Protein AF-A0AAF0ZUH9-F1 (afdb_monomer_lite)

InterPro domains:
  IPR036986 RNA-binding S4 domain superfamily [G3DSA:3.10.290.10] (203-272)

Sequence (281 aa):
MYSPSSSINGQKDVRVQGQSSDLANRQNFGMSSLPKNLKGNDTINDSQDPEAMELYSRAKAQQEEILYLREQIALASVRESQLLNEKYGLEKKFSELRMALDEKQNEAIISVSNELTRRKGDLEENLRLVNELKDTEDDKYIFMSSMLGLLAEYGVFPRVASASSLTNNVKHLHDQLEMKIRTSHVRLSKIQSSLNAKNDQHHEFRLKYVFTYHEVIPILMQWQVMIDGKVRTDRTYPVDFMDVVSIPKTNVNFQLPYDTKRLFHLHSLRDKQTKFKLCKV

Organism: Solanum verrucosum (NCBI:txid315347)

Structure (mmCIF, N/CA/C/O backbone):
data_AF-A0AAF0ZUH9-F1
#
_entry.id   AF-A0AAF0ZUH9-F1
#
loop_
_atom_site.group_PDB
_atom_site.id
_atom_site.type_symbol
_atom_site.label_atom_id
_atom_site.label_alt_id
_atom_site.label_comp_id
_atom_site.label_asym_id
_atom_site.label_entity_id
_atom_site.label_seq_id
_atom_site.pdbx_PDB_ins_code
_atom_site.Cartn_x
_atom_site.Cartn_y
_atom_site.Cartn_z
_atom_site.occupancy
_atom_site.B_iso_or_equiv
_atom_site.auth_seq_id
_atom_site.auth_comp_id
_atom_site.auth_asym_id
_atom_site.auth_atom_id
_atom_site.pdbx_PDB_model_num
ATOM 1 N N . MET A 1 1 ? 38.391 1.253 6.130 1.00 51.31 1 MET A N 1
ATOM 2 C CA . MET A 1 1 ? 39.346 0.255 5.598 1.00 51.31 1 MET A CA 1
ATOM 3 C C . MET A 1 1 ? 38.970 -0.046 4.157 1.00 51.31 1 MET A C 1
ATOM 5 O O . MET A 1 1 ? 37.787 0.008 3.858 1.00 51.31 1 MET A O 1
ATOM 9 N N . TYR A 1 2 ? 39.974 -0.364 3.338 1.00 39.19 2 TYR A N 1
ATOM 10 C CA . TYR A 1 2 ? 39.951 -0.685 1.901 1.00 39.19 2 TYR A CA 1
ATOM 11 C C . TYR A 1 2 ? 40.076 0.488 0.917 1.00 39.19 2 TYR A C 1
ATOM 13 O O . TYR A 1 2 ? 39.108 1.076 0.448 1.00 39.19 2 TYR A O 1
ATOM 21 N N . SER A 1 3 ? 41.342 0.764 0.594 1.00 42.78 3 SER A N 1
ATOM 22 C CA . SER A 1 3 ? 41.804 1.261 -0.705 1.00 42.78 3 SER A CA 1
ATOM 23 C C . SER A 1 3 ? 41.561 0.226 -1.812 1.00 42.78 3 SER A C 1
ATOM 25 O O . SER A 1 3 ? 41.428 -0.966 -1.522 1.00 42.78 3 SER A O 1
ATOM 27 N N . PRO A 1 4 ? 41.669 0.650 -3.080 1.00 48.00 4 PRO A N 1
ATOM 28 C CA . PRO A 1 4 ? 42.650 -0.017 -3.933 1.00 48.00 4 PRO A CA 1
ATOM 29 C C . PRO A 1 4 ? 43.519 0.949 -4.747 1.00 48.00 4 PRO A C 1
ATOM 31 O O . PRO A 1 4 ? 43.079 1.989 -5.233 1.00 48.00 4 PRO A O 1
ATOM 34 N N . SER A 1 5 ? 44.774 0.540 -4.898 1.00 37.88 5 SER A N 1
ATOM 35 C CA . SER A 1 5 ? 45.811 1.075 -5.773 1.00 37.88 5 SER A CA 1
ATOM 36 C C . SER A 1 5 ? 46.092 0.095 -6.922 1.00 37.88 5 SER A C 1
ATOM 38 O O . SER A 1 5 ? 46.015 -1.116 -6.727 1.00 37.88 5 SER A O 1
ATOM 40 N N . SER A 1 6 ? 46.440 0.632 -8.099 1.00 32.31 6 SER A N 1
ATOM 41 C CA . SER A 1 6 ? 47.353 0.123 -9.161 1.00 32.31 6 SER A CA 1
ATOM 42 C C . SER A 1 6 ? 46.836 0.581 -10.540 1.00 32.31 6 SER A C 1
ATOM 44 O O . SER A 1 6 ? 45.683 0.348 -10.872 1.00 32.31 6 SER A O 1
ATOM 46 N N . SER A 1 7 ? 47.483 1.498 -11.268 1.00 32.84 7 SER A N 1
ATOM 47 C CA . SER A 1 7 ? 48.790 1.538 -11.964 1.00 32.84 7 SER A CA 1
ATOM 48 C C . SER A 1 7 ? 48.873 0.812 -13.325 1.00 32.84 7 SER A C 1
ATOM 50 O O . SER A 1 7 ? 49.054 -0.396 -13.375 1.00 32.84 7 SER A O 1
ATOM 52 N N . ILE A 1 8 ? 48.846 1.640 -14.387 1.00 32.50 8 ILE A N 1
ATOM 53 C CA . ILE A 1 8 ? 49.754 1.716 -15.561 1.00 32.50 8 ILE A CA 1
ATOM 54 C C . ILE A 1 8 ? 49.766 0.580 -16.607 1.00 32.50 8 ILE A C 1
ATOM 56 O O . ILE A 1 8 ? 50.344 -0.478 -16.388 1.00 32.50 8 ILE A O 1
ATOM 60 N N . ASN A 1 9 ? 49.287 0.901 -17.821 1.00 30.94 9 ASN A N 1
ATOM 61 C CA . ASN A 1 9 ? 50.033 1.023 -19.104 1.00 30.94 9 ASN A CA 1
ATOM 62 C C . ASN A 1 9 ? 48.993 1.329 -20.211 1.00 30.94 9 ASN A C 1
ATOM 64 O O . ASN A 1 9 ? 47.919 0.749 -20.192 1.00 30.94 9 ASN A O 1
ATOM 68 N N . GLY A 1 10 ? 49.146 2.216 -21.193 1.00 30.47 10 GLY A N 1
ATOM 69 C CA . GLY A 1 10 ? 50.327 2.771 -21.838 1.00 30.47 10 GLY A CA 1
ATOM 70 C C . GLY A 1 10 ? 50.168 2.562 -23.350 1.00 30.47 10 GLY A C 1
ATOM 71 O O . GLY A 1 10 ? 50.646 1.561 -23.867 1.00 30.47 10 GLY A O 1
ATOM 72 N N . GLN A 1 11 ? 49.508 3.479 -24.066 1.00 33.31 11 GLN A N 1
ATOM 73 C CA . GLN A 1 11 ? 49.600 3.557 -25.528 1.00 33.31 11 GLN A CA 1
ATOM 74 C C . GLN A 1 11 ? 49.538 5.017 -25.989 1.00 33.31 11 GLN A C 1
ATOM 76 O O . GLN A 1 11 ? 48.763 5.826 -25.491 1.00 33.31 11 GLN A O 1
ATOM 81 N N . LYS A 1 12 ? 50.495 5.344 -26.857 1.00 36.34 12 LYS A N 1
ATOM 82 C CA . LYS A 1 12 ? 50.887 6.678 -27.302 1.00 36.34 12 LYS A CA 1
ATOM 83 C C . LYS A 1 12 ? 49.916 7.178 -28.369 1.00 36.34 12 LYS A C 1
ATOM 85 O O . LYS A 1 12 ? 49.953 6.656 -29.479 1.00 36.34 12 LYS A O 1
ATOM 90 N N . ASP A 1 13 ? 49.166 8.235 -28.079 1.00 31.66 13 ASP A N 1
ATOM 91 C CA . ASP A 1 13 ? 48.495 9.011 -29.120 1.00 31.66 13 ASP A CA 1
ATOM 92 C C . ASP A 1 13 ? 49.419 10.120 -29.620 1.00 31.66 13 ASP A C 1
ATOM 94 O O . ASP A 1 13 ? 49.704 11.120 -28.953 1.00 31.66 13 ASP A O 1
ATOM 98 N N . VAL A 1 14 ? 49.923 9.900 -30.831 1.00 36.53 14 VAL A N 1
ATOM 99 C CA . VAL A 1 14 ? 50.579 10.915 -31.644 1.00 36.53 14 VAL A CA 1
ATOM 100 C C . VAL A 1 14 ? 49.513 11.922 -32.062 1.00 36.53 14 VAL A C 1
ATOM 102 O O . VAL A 1 14 ? 48.653 11.656 -32.896 1.00 36.53 14 VAL A O 1
ATOM 105 N N . ARG A 1 15 ? 49.601 13.112 -31.474 1.00 35.09 15 ARG A N 1
ATOM 106 C CA . ARG A 1 15 ? 48.910 14.325 -31.904 1.00 35.09 15 ARG A CA 1
ATOM 107 C C . ARG A 1 15 ? 49.332 14.665 -33.338 1.00 35.09 15 ARG A C 1
ATOM 109 O O . ARG A 1 15 ? 50.356 15.313 -33.532 1.00 35.09 15 ARG A O 1
ATOM 116 N N . VAL A 1 16 ? 48.547 14.259 -34.336 1.00 34.75 16 VAL A N 1
ATOM 117 C CA . VAL A 1 16 ? 48.650 14.823 -35.689 1.00 34.75 16 VAL A CA 1
ATOM 118 C C . VAL A 1 16 ? 47.695 16.001 -35.782 1.00 34.75 16 VAL A C 1
ATOM 120 O O . VAL A 1 16 ? 46.474 15.883 -35.816 1.00 34.75 16 VAL A O 1
ATOM 123 N N . GLN A 1 17 ? 48.322 17.163 -35.748 1.00 33.53 17 GLN A N 1
ATOM 124 C CA . GLN A 1 17 ? 47.770 18.475 -35.995 1.00 33.53 17 GLN A CA 1
ATOM 125 C C . GLN A 1 17 ? 47.165 18.502 -37.405 1.00 33.53 17 GLN A C 1
ATOM 127 O O . GLN A 1 17 ? 47.890 18.397 -38.391 1.00 33.53 17 GLN A O 1
ATOM 132 N N . GLY A 1 18 ? 45.838 18.625 -37.493 1.00 33.72 18 GLY A N 1
ATOM 133 C CA . GLY A 1 18 ? 45.137 18.926 -38.738 1.00 33.72 18 GLY A CA 1
ATOM 134 C C . GLY A 1 18 ? 45.533 20.320 -39.209 1.00 33.72 18 GLY A C 1
ATOM 135 O O . GLY A 1 18 ? 44.925 21.315 -38.821 1.00 33.72 18 GLY A O 1
ATOM 136 N N . GLN A 1 19 ? 46.607 20.393 -39.990 1.00 31.58 19 GLN A N 1
ATOM 137 C CA . GLN A 1 19 ? 46.934 21.575 -40.764 1.00 31.58 19 GLN A CA 1
ATOM 138 C C . GLN A 1 19 ? 45.956 21.628 -41.933 1.00 31.58 19 GLN A C 1
ATOM 140 O O . GLN A 1 19 ? 46.009 20.809 -42.845 1.00 31.58 19 GLN A O 1
ATOM 145 N N . SER A 1 20 ? 45.045 22.597 -41.863 1.00 42.41 20 SER A N 1
ATOM 146 C CA . SER A 1 20 ? 44.398 23.142 -43.047 1.00 42.41 20 SER A CA 1
ATOM 147 C C . SER A 1 20 ? 45.495 23.657 -43.979 1.00 42.41 20 SER A C 1
ATOM 149 O O . SER A 1 20 ? 46.223 24.590 -43.633 1.00 42.41 20 SER A O 1
ATOM 151 N N . SER A 1 21 ? 45.650 23.013 -45.129 1.00 35.81 21 SER A N 1
ATOM 152 C CA . SER A 1 21 ? 46.404 23.534 -46.260 1.00 35.81 21 SER A CA 1
ATOM 153 C C . SER A 1 21 ? 45.479 23.576 -47.470 1.00 35.81 21 SER A C 1
ATOM 155 O O . SER A 1 21 ? 45.497 22.715 -48.347 1.00 35.81 21 SER A O 1
ATOM 157 N N . ASP A 1 22 ? 44.669 24.634 -47.514 1.00 37.38 22 ASP A N 1
ATOM 158 C CA . ASP A 1 22 ? 44.111 25.158 -48.755 1.00 37.38 22 ASP A CA 1
ATOM 159 C C . ASP A 1 22 ? 45.269 25.571 -49.678 1.00 37.38 22 ASP A C 1
ATOM 161 O O . ASP A 1 22 ? 45.751 26.702 -49.666 1.00 37.38 22 ASP A O 1
ATOM 165 N N . LEU A 1 23 ? 45.734 24.628 -50.495 1.00 36.31 23 LEU A N 1
ATOM 166 C CA . LEU A 1 23 ? 46.472 24.911 -51.724 1.00 36.31 23 LEU A CA 1
ATOM 167 C C . LEU A 1 23 ? 45.555 24.664 -52.920 1.00 36.31 23 LEU A C 1
ATOM 169 O O . LEU A 1 23 ? 45.844 23.889 -53.828 1.00 36.31 23 LEU A O 1
ATOM 173 N N . ALA A 1 24 ? 44.438 25.384 -52.932 1.00 41.41 24 ALA A N 1
ATOM 174 C CA . ALA A 1 24 ? 43.632 25.585 -54.120 1.00 41.41 24 ALA A CA 1
ATOM 175 C C . ALA A 1 24 ? 44.260 26.688 -54.987 1.00 41.41 24 ALA A C 1
ATOM 177 O O . ALA A 1 24 ? 43.758 27.804 -55.006 1.00 41.41 24 ALA A O 1
ATOM 178 N N . ASN A 1 25 ? 45.367 26.406 -55.687 1.00 47.06 25 ASN A N 1
ATOM 179 C CA . ASN A 1 25 ? 45.639 27.034 -56.989 1.00 47.06 25 ASN A CA 1
ATOM 180 C C . ASN A 1 25 ? 46.872 26.437 -57.681 1.00 47.06 25 ASN A C 1
ATOM 182 O O . ASN A 1 25 ? 47.996 26.884 -57.460 1.00 47.06 25 ASN A O 1
ATOM 186 N N . ARG A 1 26 ? 46.670 25.462 -58.571 1.00 43.59 26 ARG A N 1
ATOM 187 C CA . ARG A 1 26 ? 47.496 25.294 -59.779 1.00 43.59 26 ARG A CA 1
ATOM 188 C C . ARG A 1 26 ? 46.942 24.156 -60.620 1.00 43.59 26 ARG A C 1
ATOM 190 O O . ARG A 1 26 ? 47.234 23.005 -60.337 1.00 43.59 26 ARG A O 1
ATOM 197 N N . GLN A 1 27 ? 46.198 24.504 -61.668 1.00 35.28 27 GLN A N 1
ATOM 198 C CA . GLN A 1 27 ? 46.320 23.908 -63.005 1.00 35.28 27 GLN A CA 1
ATOM 199 C C . GLN A 1 27 ? 45.319 24.573 -63.960 1.00 35.28 27 GLN A C 1
ATOM 201 O O . GLN A 1 27 ? 44.256 24.051 -64.254 1.00 35.28 27 GLN A O 1
ATOM 206 N N . ASN A 1 28 ? 45.711 25.735 -64.484 1.00 39.66 28 ASN A N 1
ATOM 207 C CA . ASN A 1 28 ? 45.379 26.096 -65.857 1.00 39.66 28 ASN A CA 1
ATOM 208 C C . ASN A 1 28 ? 46.644 25.832 -66.677 1.00 39.66 28 ASN A C 1
ATOM 210 O O . ASN A 1 28 ? 47.477 26.721 -66.830 1.00 39.66 28 ASN A O 1
ATOM 214 N N . PHE A 1 29 ? 46.827 24.602 -67.160 1.00 34.12 29 PHE A N 1
ATOM 215 C CA . PHE A 1 29 ? 47.703 24.382 -68.309 1.00 34.12 29 PHE A CA 1
ATOM 216 C C . PHE A 1 29 ? 46.820 24.400 -69.545 1.00 34.12 29 PHE A C 1
ATOM 218 O O . PHE A 1 29 ? 46.199 23.407 -69.913 1.00 34.12 29 PHE A O 1
ATOM 225 N N . GLY A 1 30 ? 46.727 25.590 -70.137 1.00 29.64 30 GLY A N 1
ATOM 226 C CA . GLY A 1 30 ? 46.108 25.783 -71.432 1.00 29.64 30 GLY A CA 1
ATOM 227 C C . GLY A 1 30 ? 46.791 24.901 -72.470 1.00 29.64 30 GLY A C 1
ATOM 228 O O . GLY A 1 30 ? 47.978 25.050 -72.754 1.00 29.64 30 GLY A O 1
ATOM 229 N N . MET A 1 31 ? 46.018 24.001 -73.066 1.00 43.53 31 MET A N 1
ATOM 230 C CA . MET A 1 31 ? 46.262 23.578 -74.435 1.00 43.53 31 MET A CA 1
ATOM 231 C C . MET A 1 31 ? 45.825 24.727 -75.346 1.00 43.53 31 MET A C 1
ATOM 233 O O . MET A 1 31 ? 44.663 24.807 -75.731 1.00 43.53 31 MET A O 1
ATOM 237 N N . SER A 1 32 ? 46.741 25.622 -75.704 1.00 34.53 32 SER A N 1
ATOM 238 C CA . SER A 1 32 ? 46.598 26.381 -76.946 1.00 34.53 32 SER A CA 1
ATOM 239 C C . SER A 1 32 ? 47.947 26.838 -77.502 1.00 34.53 32 SER A C 1
ATOM 241 O O . SER A 1 32 ? 48.699 27.595 -76.898 1.00 34.53 32 SER A O 1
ATOM 243 N N . SER A 1 33 ? 48.199 26.350 -78.719 1.00 37.94 33 SER A N 1
ATOM 244 C CA . SER A 1 33 ? 49.034 26.928 -79.777 1.00 37.94 33 SER A CA 1
ATOM 245 C C . SER A 1 33 ? 50.515 27.214 -79.488 1.00 37.94 33 SER A C 1
ATOM 247 O O . SER A 1 33 ? 50.897 28.311 -79.091 1.00 37.94 33 SER A O 1
ATOM 249 N N . LEU A 1 34 ? 51.368 26.268 -79.898 1.00 35.56 34 LEU A N 1
ATOM 250 C CA . LEU A 1 34 ? 52.694 26.583 -80.441 1.00 35.56 34 LEU A CA 1
ATOM 251 C C . LEU A 1 34 ? 52.533 27.433 -81.723 1.00 35.56 34 LEU A C 1
ATOM 253 O O . LEU A 1 34 ? 51.715 27.070 -82.577 1.00 35.56 34 LEU A O 1
ATOM 257 N N . PRO A 1 35 ? 53.296 28.525 -81.914 1.00 38.12 35 PRO A N 1
ATOM 258 C CA . PRO A 1 35 ? 53.252 29.286 -83.152 1.00 38.12 35 PRO A CA 1
ATOM 259 C C . PRO A 1 35 ? 53.977 28.516 -84.263 1.00 38.12 35 PRO A C 1
ATOM 261 O O . PRO A 1 35 ? 55.180 28.269 -84.208 1.00 38.12 35 PRO A O 1
ATOM 264 N N . LYS A 1 36 ? 53.226 28.161 -85.310 1.00 47.53 36 LYS A N 1
ATOM 265 C CA . LYS A 1 36 ? 53.773 27.829 -86.629 1.00 47.53 36 LYS A CA 1
ATOM 266 C C . LYS A 1 36 ? 54.440 29.081 -87.193 1.00 47.53 36 LYS A C 1
ATOM 268 O O . LYS A 1 36 ? 53.730 30.027 -87.514 1.00 47.53 36 LYS A O 1
ATOM 273 N N . ASN A 1 37 ? 55.763 29.077 -87.327 1.00 40.97 37 ASN A N 1
ATOM 274 C CA . ASN A 1 37 ? 56.490 29.717 -88.430 1.00 40.97 37 ASN A CA 1
ATOM 275 C C . ASN A 1 37 ? 57.989 29.402 -88.317 1.00 40.97 37 ASN A C 1
ATOM 277 O O . ASN A 1 37 ? 58.748 30.141 -87.701 1.00 40.97 37 ASN A O 1
ATOM 281 N N . LEU A 1 38 ? 58.413 28.319 -88.966 1.00 40.03 38 LEU A N 1
ATOM 282 C CA . LEU A 1 38 ? 59.760 28.214 -89.515 1.00 40.03 38 LEU A CA 1
ATOM 283 C C . LEU A 1 38 ? 59.606 27.830 -90.982 1.00 40.03 38 LEU A C 1
ATOM 285 O O . LEU A 1 38 ? 59.155 26.743 -91.331 1.00 40.03 38 LEU A O 1
ATOM 289 N N . LYS A 1 39 ? 59.899 28.815 -91.825 1.00 43.09 39 LYS A N 1
ATOM 290 C CA . LYS A 1 39 ? 59.965 28.727 -93.273 1.00 43.09 39 LYS A CA 1
ATOM 291 C C . LYS A 1 39 ? 61.406 28.355 -93.625 1.00 43.09 39 LYS A C 1
ATOM 293 O O . LYS A 1 39 ? 62.299 29.176 -93.462 1.00 43.09 39 LYS A O 1
ATOM 298 N N . GLY A 1 40 ? 61.600 27.122 -94.070 1.00 36.50 40 GLY A N 1
ATOM 299 C CA . GLY A 1 40 ? 62.836 26.574 -94.635 1.00 36.50 40 GLY A CA 1
ATOM 300 C C . GLY A 1 40 ? 62.442 25.273 -95.329 1.00 36.50 40 GLY A C 1
ATOM 301 O O . GLY A 1 40 ? 62.021 24.339 -94.661 1.00 36.50 40 GLY A O 1
ATOM 302 N N . ASN A 1 41 ? 62.070 25.378 -96.602 1.00 36.84 41 ASN A N 1
ATOM 303 C CA . ASN A 1 41 ? 62.894 25.088 -97.777 1.00 36.84 41 ASN A CA 1
ATOM 304 C C . ASN A 1 41 ? 63.100 23.582 -98.000 1.00 36.84 41 ASN A C 1
ATOM 306 O O . ASN A 1 41 ? 63.794 22.886 -97.272 1.00 36.84 41 ASN A O 1
ATOM 310 N N . ASP A 1 42 ? 62.431 23.123 -99.052 1.00 45.19 42 ASP A N 1
ATOM 311 C CA . ASP A 1 42 ? 62.471 21.793 -99.632 1.00 45.19 42 ASP A CA 1
ATOM 312 C C . ASP A 1 42 ? 63.893 21.243 -99.759 1.00 45.19 42 ASP A C 1
ATOM 314 O O . ASP A 1 42 ? 64.734 21.838 -100.429 1.00 45.19 42 ASP A O 1
ATOM 318 N N . THR A 1 43 ? 64.143 20.060 -99.199 1.00 40.78 43 THR A N 1
ATOM 319 C CA . THR A 1 43 ? 65.017 19.056 -99.820 1.00 40.78 43 THR A CA 1
ATOM 320 C C . THR A 1 43 ? 64.603 17.679 -99.307 1.00 40.78 43 THR A C 1
ATOM 322 O O . THR A 1 43 ? 64.924 17.277 -98.192 1.00 40.78 43 THR A O 1
ATOM 325 N N . ILE A 1 44 ? 63.847 16.972 -100.142 1.00 51.50 44 ILE A N 1
ATOM 326 C CA . ILE A 1 44 ? 63.611 15.535 -100.035 1.00 51.50 44 ILE A CA 1
ATOM 327 C C . ILE A 1 44 ? 64.966 14.863 -100.269 1.00 51.50 44 ILE A C 1
ATOM 329 O O . ILE A 1 44 ? 65.448 14.845 -101.397 1.00 51.50 44 ILE A O 1
ATOM 333 N N . ASN A 1 45 ? 65.583 14.348 -99.206 1.00 47.44 45 ASN A N 1
ATOM 334 C CA . ASN A 1 45 ? 66.669 13.379 -99.299 1.00 47.44 45 ASN A CA 1
ATOM 335 C C . ASN A 1 45 ? 66.195 12.088 -98.643 1.00 47.44 45 ASN A C 1
ATOM 337 O O . ASN A 1 45 ? 66.160 11.939 -97.423 1.00 47.44 45 ASN A O 1
ATOM 341 N N . ASP A 1 46 ? 65.767 11.197 -99.526 1.00 49.78 46 ASP A N 1
ATOM 342 C CA . ASP A 1 46 ? 65.382 9.824 -99.279 1.00 49.78 46 ASP A CA 1
ATOM 343 C C . ASP A 1 46 ? 66.646 8.995 -99.000 1.00 49.78 46 ASP A C 1
ATOM 345 O O . ASP A 1 46 ? 67.342 8.532 -99.902 1.00 49.78 46 ASP A O 1
ATOM 349 N N . SER A 1 47 ? 66.986 8.869 -97.722 1.00 50.94 47 SER A N 1
ATOM 350 C CA . SER A 1 47 ? 67.783 7.758 -97.209 1.00 50.94 47 SER A CA 1
ATOM 351 C C . SER A 1 47 ? 67.116 7.295 -95.918 1.00 50.94 47 SER A C 1
ATOM 353 O O . SER A 1 47 ? 67.517 7.689 -94.821 1.00 50.94 47 SER A O 1
ATOM 355 N N . GLN A 1 48 ? 66.019 6.543 -96.052 1.00 57.00 48 GLN A N 1
ATOM 356 C CA . GLN A 1 48 ? 65.355 5.912 -94.915 1.00 57.00 48 GLN A CA 1
ATOM 357 C C . GLN A 1 48 ? 66.312 4.899 -94.287 1.00 57.00 48 GLN A C 1
ATOM 359 O O . GLN A 1 48 ? 66.516 3.812 -94.820 1.00 57.00 48 GLN A O 1
ATOM 364 N N . ASP A 1 49 ? 66.892 5.269 -93.150 1.00 65.75 49 ASP A N 1
ATOM 365 C CA . ASP A 1 49 ? 67.484 4.312 -92.231 1.00 65.75 49 ASP A CA 1
ATOM 366 C C . ASP A 1 49 ? 66.344 3.434 -91.669 1.00 65.75 49 ASP A C 1
ATOM 368 O O . ASP A 1 49 ? 65.460 3.957 -90.973 1.00 65.75 49 ASP A O 1
ATOM 372 N N . PRO A 1 50 ? 66.289 2.130 -92.003 1.00 72.88 50 PRO A N 1
ATOM 373 C CA . PRO A 1 50 ? 65.201 1.249 -91.579 1.00 72.88 50 PRO A CA 1
ATOM 374 C C . PRO A 1 50 ? 65.082 1.179 -90.051 1.00 72.88 50 PRO A C 1
ATOM 376 O O . PRO A 1 50 ? 63.980 1.053 -89.516 1.00 72.88 50 PRO A O 1
ATOM 379 N N . GLU A 1 51 ? 66.209 1.319 -89.350 1.00 77.81 51 GLU A N 1
ATOM 380 C CA . GLU A 1 51 ? 66.293 1.255 -87.893 1.00 77.81 51 GLU A CA 1
ATOM 381 C C . GLU A 1 51 ? 65.662 2.498 -87.236 1.00 77.81 51 GLU A C 1
ATOM 383 O O . GLU A 1 51 ? 64.881 2.384 -86.287 1.00 77.81 51 GLU A O 1
ATOM 388 N N . ALA A 1 52 ? 65.880 3.689 -87.805 1.00 78.25 52 ALA A N 1
ATOM 389 C CA . ALA A 1 52 ? 65.231 4.925 -87.361 1.00 78.25 52 ALA A CA 1
ATOM 390 C C . ALA A 1 52 ? 63.700 4.900 -87.560 1.00 78.25 52 ALA A C 1
ATOM 392 O O . ALA A 1 52 ? 62.951 5.398 -86.712 1.00 78.25 52 ALA A O 1
ATOM 393 N N . MET A 1 53 ? 63.219 4.289 -88.651 1.00 80.81 53 MET A N 1
ATOM 394 C CA . MET A 1 53 ? 61.785 4.131 -88.935 1.00 80.81 53 MET A CA 1
ATOM 395 C C . MET A 1 53 ? 61.103 3.160 -87.948 1.00 80.81 53 MET A C 1
ATOM 397 O O . MET A 1 53 ? 59.972 3.404 -87.504 1.00 80.81 53 MET A O 1
ATOM 401 N N . GLU A 1 54 ? 61.787 2.077 -87.561 1.00 84.44 54 GLU A N 1
ATOM 402 C CA . GLU A 1 54 ? 61.303 1.124 -86.553 1.00 84.44 54 GLU A CA 1
ATOM 403 C C . GLU A 1 54 ? 61.253 1.757 -85.152 1.00 84.44 54 GLU A C 1
ATOM 405 O O . GLU A 1 54 ? 60.232 1.665 -84.462 1.00 84.44 54 GLU A O 1
ATOM 410 N N . LEU A 1 55 ? 62.312 2.470 -84.748 1.00 87.25 55 LEU A N 1
ATOM 411 C CA . LEU A 1 55 ? 62.359 3.191 -83.471 1.00 87.25 55 LEU A CA 1
ATOM 412 C C . LEU A 1 55 ? 61.255 4.248 -83.366 1.00 87.25 55 LEU A C 1
ATOM 414 O O . LEU A 1 55 ? 60.612 4.359 -82.320 1.00 87.25 55 LEU A O 1
ATOM 418 N N . TYR A 1 56 ? 60.981 4.980 -84.449 1.00 88.00 56 TYR A N 1
ATOM 419 C CA . TYR A 1 56 ? 59.880 5.943 -84.498 1.00 88.00 56 TYR A CA 1
ATOM 420 C C . TYR A 1 56 ? 58.510 5.268 -84.333 1.00 88.00 56 TYR A C 1
ATOM 422 O O . TYR A 1 56 ? 57.664 5.749 -83.577 1.00 88.00 56 TYR A O 1
ATOM 430 N N . SER A 1 57 ? 58.300 4.121 -84.981 1.00 88.62 57 SER A N 1
ATOM 431 C CA . SER A 1 57 ? 57.054 3.350 -84.866 1.00 88.62 57 SER A CA 1
ATOM 432 C C . SER A 1 57 ? 56.845 2.814 -83.444 1.00 88.62 57 SER A C 1
ATOM 434 O O . SER A 1 57 ? 55.742 2.910 -82.902 1.00 88.62 57 SER A O 1
ATOM 436 N N . ARG A 1 58 ? 57.916 2.329 -82.796 1.00 92.62 58 ARG A N 1
ATOM 437 C CA . ARG A 1 58 ? 57.898 1.906 -81.386 1.00 92.62 58 ARG A CA 1
ATOM 438 C C . ARG A 1 58 ? 57.617 3.080 -80.443 1.00 92.62 58 ARG A C 1
ATOM 440 O O . ARG A 1 58 ? 56.780 2.942 -79.555 1.00 92.62 58 ARG A O 1
ATOM 447 N N . ALA A 1 59 ? 58.256 4.231 -80.653 1.00 92.56 59 ALA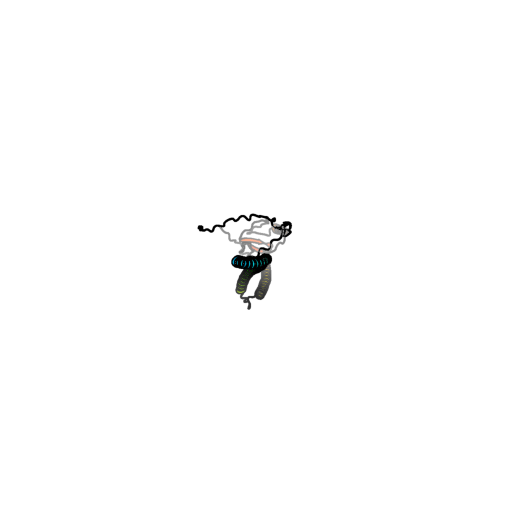 A N 1
ATOM 448 C CA . ALA A 1 59 ? 58.018 5.436 -79.857 1.00 92.56 59 ALA A CA 1
ATOM 449 C C . ALA A 1 59 ? 56.570 5.938 -79.993 1.00 92.56 59 ALA A C 1
ATOM 451 O O . ALA A 1 59 ? 55.955 6.332 -79.002 1.00 92.56 59 ALA A O 1
ATOM 452 N N . LYS A 1 60 ? 55.993 5.866 -81.199 1.00 93.38 60 LYS A N 1
ATOM 453 C CA . LYS A 1 60 ? 54.591 6.217 -81.447 1.00 93.38 60 LYS A CA 1
ATOM 454 C C . LYS A 1 60 ? 53.620 5.267 -80.735 1.00 93.38 60 LYS A C 1
ATOM 456 O O . LYS A 1 60 ? 52.705 5.745 -80.072 1.00 93.38 60 LYS A O 1
ATOM 461 N N . ALA A 1 61 ? 53.845 3.954 -80.807 1.00 94.06 61 ALA A N 1
ATOM 462 C CA . ALA A 1 61 ? 53.024 2.971 -80.094 1.00 94.06 61 ALA A CA 1
ATOM 463 C C . ALA A 1 61 ? 53.083 3.173 -78.567 1.00 94.06 61 ALA A C 1
ATOM 465 O O . ALA A 1 61 ? 52.052 3.174 -77.898 1.00 94.06 61 ALA A O 1
ATOM 466 N N . GLN A 1 62 ? 54.276 3.442 -78.022 1.00 96.06 62 GLN A N 1
ATOM 467 C CA . GLN A 1 62 ? 54.445 3.789 -76.607 1.00 96.06 62 GLN A CA 1
ATOM 468 C C . GLN A 1 62 ? 53.722 5.091 -76.241 1.00 96.06 62 GLN A C 1
ATOM 470 O O . GLN A 1 62 ? 53.147 5.198 -75.162 1.00 96.06 62 GLN A O 1
ATOM 475 N N . GLN A 1 63 ? 53.721 6.090 -77.126 1.00 96.00 63 GLN A N 1
ATOM 476 C CA . GLN A 1 63 ? 53.000 7.341 -76.899 1.00 96.00 63 GLN A CA 1
ATOM 477 C C . GLN A 1 63 ? 51.479 7.134 -76.863 1.00 96.00 63 GLN A C 1
ATOM 479 O O . GLN A 1 63 ? 50.809 7.735 -76.022 1.00 96.00 63 GLN A O 1
ATOM 484 N N . GLU A 1 64 ? 50.942 6.283 -77.736 1.00 95.00 64 GLU A N 1
ATOM 485 C CA . GLU A 1 64 ? 49.524 5.904 -77.742 1.00 95.00 64 GLU A CA 1
ATOM 486 C C . GLU A 1 64 ? 49.146 5.124 -76.470 1.00 95.00 64 GLU A C 1
ATOM 488 O O . GLU A 1 64 ? 48.135 5.434 -75.838 1.00 95.00 64 GLU A O 1
ATOM 493 N N . GLU A 1 65 ? 49.994 4.197 -76.019 1.00 96.19 65 GLU A N 1
ATOM 494 C CA . GLU A 1 65 ? 49.808 3.471 -74.756 1.00 96.19 65 GLU A CA 1
ATOM 495 C C . GLU A 1 65 ? 49.840 4.410 -73.537 1.00 96.19 65 GLU A C 1
ATOM 497 O O . GLU A 1 65 ? 48.964 4.346 -72.672 1.00 96.19 65 GLU A O 1
ATOM 502 N N . ILE A 1 66 ? 50.796 5.346 -73.485 1.00 96.31 66 ILE A N 1
ATOM 503 C CA . ILE A 1 66 ? 50.869 6.370 -72.430 1.00 96.31 66 ILE A CA 1
ATOM 504 C C . ILE A 1 66 ? 49.601 7.231 -72.423 1.00 96.31 66 ILE A C 1
ATOM 506 O O . ILE A 1 66 ? 49.110 7.585 -71.348 1.00 96.31 66 ILE A O 1
ATOM 510 N N . LEU A 1 67 ? 49.070 7.587 -73.596 1.00 96.88 67 LEU A N 1
ATOM 511 C CA . LEU A 1 67 ? 47.841 8.369 -73.702 1.00 96.88 67 LEU A CA 1
ATOM 512 C C . LEU A 1 67 ? 46.646 7.592 -73.131 1.00 96.88 67 LEU A C 1
ATOM 514 O O . LEU A 1 67 ? 45.916 8.128 -72.297 1.00 96.88 67 LEU A O 1
ATOM 518 N N . TYR A 1 68 ? 46.505 6.322 -73.513 1.00 97.12 68 TYR A N 1
ATOM 519 C CA . TYR A 1 68 ? 45.448 5.439 -73.023 1.00 97.12 68 TYR A CA 1
ATOM 520 C C . TYR A 1 68 ? 45.513 5.249 -71.501 1.00 97.12 68 TYR A C 1
ATOM 522 O O . TYR A 1 68 ? 44.510 5.399 -70.805 1.00 97.12 68 TYR A O 1
ATOM 530 N N . LEU A 1 69 ? 46.701 4.989 -70.946 1.00 97.88 69 LEU A N 1
ATOM 531 C CA . LEU A 1 69 ? 46.876 4.834 -69.499 1.00 97.88 69 LEU A CA 1
ATOM 532 C C . LEU A 1 69 ? 46.545 6.123 -68.736 1.00 97.88 69 LEU A C 1
ATOM 534 O O . LEU A 1 69 ? 45.939 6.063 -67.668 1.00 97.88 69 LEU A O 1
ATOM 538 N N . ARG A 1 70 ? 46.896 7.296 -69.281 1.00 97.44 70 ARG A N 1
ATOM 539 C CA . ARG A 1 70 ? 46.534 8.591 -68.681 1.00 97.44 70 ARG A CA 1
ATOM 540 C C . ARG A 1 70 ? 45.027 8.815 -68.657 1.00 97.44 70 ARG A C 1
ATOM 542 O O . ARG A 1 70 ? 44.519 9.315 -67.658 1.00 97.44 70 ARG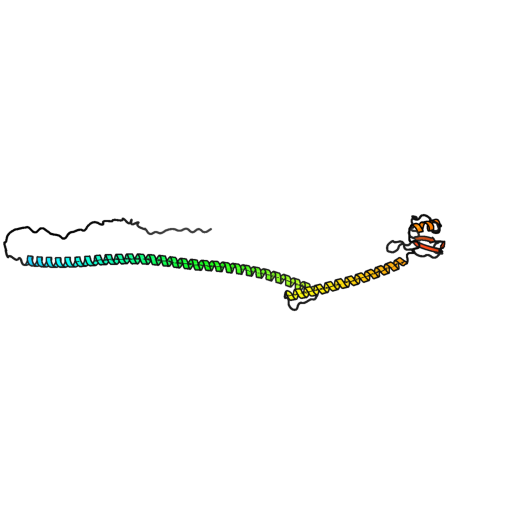 A O 1
ATOM 549 N N . GLU A 1 71 ? 44.325 8.436 -69.721 1.00 97.12 71 GLU A N 1
ATOM 550 C CA . GLU A 1 71 ? 42.864 8.504 -69.770 1.00 97.12 71 GLU A CA 1
ATOM 551 C C . GLU A 1 71 ? 42.231 7.584 -68.718 1.00 97.12 71 GLU A C 1
ATOM 553 O O . GLU A 1 71 ? 41.372 8.024 -67.953 1.00 97.12 71 GLU A O 1
ATOM 558 N N . GLN A 1 72 ? 42.719 6.346 -68.592 1.00 97.88 72 GLN A N 1
ATOM 559 C CA . GLN A 1 72 ? 42.241 5.414 -67.564 1.00 97.88 72 GLN A CA 1
ATOM 560 C C . GLN A 1 72 ? 42.503 5.920 -66.141 1.00 97.88 72 GLN A C 1
ATOM 562 O O . GLN A 1 72 ? 41.626 5.820 -65.283 1.00 97.88 72 GLN A O 1
ATOM 567 N N . ILE A 1 73 ? 43.675 6.511 -65.888 1.00 97.69 73 ILE A N 1
ATOM 568 C CA . ILE A 1 73 ? 43.991 7.139 -64.597 1.00 97.69 73 ILE A CA 1
ATOM 569 C C . ILE A 1 73 ? 43.021 8.290 -64.316 1.00 97.69 73 ILE A C 1
ATOM 571 O O . ILE A 1 73 ? 42.469 8.354 -63.222 1.00 97.69 73 ILE A O 1
ATOM 575 N N . ALA A 1 74 ? 42.759 9.163 -65.294 1.00 97.31 74 ALA A N 1
ATOM 576 C CA . ALA A 1 74 ? 41.835 10.281 -65.118 1.00 97.31 74 ALA A CA 1
ATOM 577 C C . ALA A 1 74 ? 40.411 9.803 -64.783 1.00 97.31 74 ALA A C 1
ATOM 579 O O . ALA A 1 74 ? 39.792 10.309 -63.844 1.00 97.31 74 ALA A O 1
ATOM 580 N N . LEU A 1 75 ? 39.910 8.789 -65.497 1.00 97.62 75 LEU A N 1
ATOM 581 C CA . LEU A 1 75 ? 38.608 8.177 -65.218 1.00 97.62 75 LEU A CA 1
ATOM 582 C C . LEU A 1 75 ? 38.561 7.546 -63.819 1.00 97.62 75 LEU A C 1
ATOM 584 O O . LEU A 1 75 ? 37.583 7.727 -63.089 1.00 97.62 75 LEU A O 1
ATOM 588 N N . ALA A 1 76 ? 39.624 6.843 -63.419 1.00 97.62 76 ALA A N 1
ATOM 589 C CA . ALA A 1 76 ? 39.737 6.263 -62.086 1.00 97.62 76 ALA A CA 1
ATOM 590 C C . ALA A 1 76 ? 39.746 7.340 -60.985 1.00 97.62 76 ALA A C 1
ATOM 592 O O . ALA A 1 76 ? 39.021 7.190 -60.003 1.00 97.62 76 ALA A O 1
ATOM 593 N N . SER A 1 77 ? 40.472 8.450 -61.166 1.00 97.19 77 SER A N 1
ATOM 594 C CA . SER A 1 77 ? 40.528 9.560 -60.199 1.00 97.19 77 SER A CA 1
ATOM 595 C C . SER A 1 77 ? 39.177 10.256 -60.002 1.00 97.19 77 SER A C 1
ATOM 597 O O . SER A 1 77 ? 38.814 10.619 -58.878 1.00 97.19 77 SER A O 1
ATOM 599 N N . VAL A 1 78 ? 38.389 10.416 -61.072 1.00 97.88 78 VAL A N 1
ATOM 600 C CA . VAL A 1 78 ? 37.018 10.949 -60.968 1.00 97.88 78 VAL A CA 1
ATOM 601 C C . VAL A 1 78 ? 36.131 9.990 -60.174 1.00 97.88 78 VAL A C 1
ATOM 603 O O . VAL A 1 78 ? 35.408 10.416 -59.271 1.00 97.88 78 VAL A O 1
ATOM 606 N N . ARG A 1 79 ? 36.217 8.685 -60.460 1.00 98.00 79 ARG A N 1
ATOM 607 C CA . ARG A 1 79 ? 35.439 7.665 -59.748 1.00 98.00 79 ARG A CA 1
ATOM 608 C C . ARG A 1 79 ? 35.812 7.577 -58.267 1.00 98.00 79 ARG A C 1
ATOM 610 O O . ARG A 1 79 ? 34.924 7.457 -57.429 1.00 98.00 79 ARG A O 1
ATOM 617 N N . GLU A 1 80 ? 37.097 7.664 -57.938 1.00 97.81 80 GLU A N 1
ATOM 618 C CA . GLU A 1 80 ? 37.582 7.709 -56.556 1.00 97.81 80 GLU A CA 1
ATOM 619 C C . GLU A 1 80 ? 37.000 8.911 -55.799 1.00 97.81 80 GLU A C 1
ATOM 621 O O . GLU A 1 80 ? 36.473 8.753 -54.698 1.00 97.81 80 GLU A O 1
ATOM 626 N N . SER A 1 81 ? 36.997 10.090 -56.426 1.00 96.44 81 SER A N 1
ATOM 627 C CA . SER A 1 81 ? 36.413 11.307 -55.846 1.00 96.44 81 SER A CA 1
ATOM 628 C C . SER A 1 81 ? 34.908 11.159 -55.580 1.00 96.44 81 SER A C 1
ATOM 630 O O . SER A 1 81 ? 34.415 11.584 -54.533 1.00 96.44 81 SER A O 1
ATOM 632 N N . GLN A 1 82 ? 34.172 10.51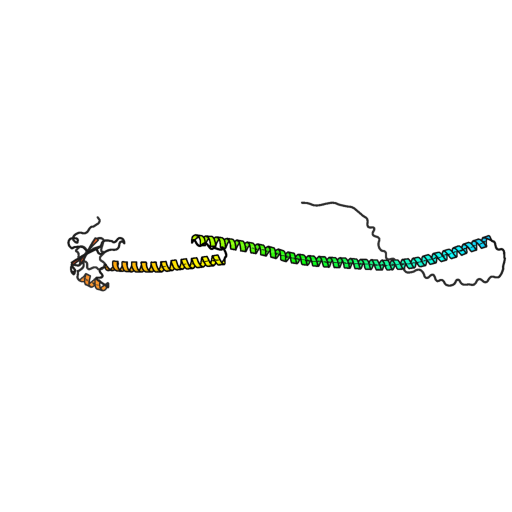5 -56.493 1.00 98.19 82 GLN A N 1
ATOM 633 C CA . GLN A 1 82 ? 32.747 10.229 -56.309 1.00 98.19 82 GLN A CA 1
ATOM 634 C C . GLN A 1 82 ? 32.506 9.274 -55.130 1.00 98.19 82 GLN A C 1
ATOM 636 O O . GLN A 1 82 ? 31.686 9.573 -54.260 1.00 98.19 82 GLN A O 1
ATOM 641 N N . LEU A 1 83 ? 33.234 8.153 -55.072 1.00 98.12 83 LEU A N 1
ATOM 642 C CA . LEU A 1 83 ? 33.113 7.176 -53.984 1.00 98.12 83 LEU A CA 1
ATOM 643 C C . LEU A 1 83 ? 33.480 7.785 -52.629 1.00 98.12 83 LEU A C 1
ATOM 645 O O . LEU A 1 83 ? 32.852 7.470 -51.620 1.00 98.12 83 LEU A O 1
ATOM 649 N N . LEU A 1 84 ? 34.468 8.680 -52.599 1.00 98.19 84 LEU A N 1
ATOM 650 C CA . LEU A 1 84 ? 34.848 9.393 -51.387 1.00 98.19 84 LEU A CA 1
ATOM 651 C C . LEU A 1 84 ? 33.715 10.309 -50.896 1.00 98.19 84 LEU A C 1
ATOM 653 O O . LEU A 1 84 ? 33.402 10.314 -49.706 1.00 98.19 84 LEU A O 1
ATOM 657 N N . ASN A 1 85 ? 33.048 11.032 -51.799 1.00 97.88 85 ASN A N 1
ATOM 658 C CA . ASN A 1 85 ? 31.885 11.849 -51.448 1.00 97.88 85 ASN A CA 1
ATOM 659 C C . ASN A 1 85 ? 30.710 10.997 -50.931 1.00 97.88 85 ASN A C 1
ATOM 661 O O . ASN A 1 85 ? 30.079 11.337 -49.929 1.00 97.88 85 ASN A O 1
ATOM 665 N N . GLU A 1 86 ? 30.444 9.856 -51.572 1.00 98.25 86 GLU A N 1
ATOM 666 C CA . GLU A 1 86 ? 29.431 8.901 -51.110 1.00 98.25 86 GLU A CA 1
ATOM 667 C C . GLU A 1 86 ? 29.775 8.339 -49.725 1.00 98.25 86 GLU A C 1
ATOM 669 O O . GLU A 1 86 ? 28.910 8.304 -48.846 1.00 98.25 86 GLU A O 1
ATOM 674 N N . LYS A 1 87 ? 31.043 7.978 -49.491 1.00 98.06 87 LYS A N 1
ATOM 675 C CA . LYS A 1 87 ? 31.545 7.530 -48.187 1.00 98.06 87 LYS A CA 1
ATOM 676 C C . LYS A 1 87 ? 31.279 8.577 -47.107 1.00 98.06 87 LYS A C 1
ATOM 678 O O . LYS A 1 87 ? 30.675 8.236 -46.093 1.00 98.06 87 LYS A O 1
ATOM 683 N N . TYR A 1 88 ? 31.660 9.837 -47.327 1.00 98.44 88 TYR A N 1
ATOM 684 C CA . TYR A 1 88 ? 31.397 10.910 -46.362 1.00 98.44 88 TYR A CA 1
ATOM 685 C C . TYR A 1 88 ? 29.897 11.083 -46.086 1.00 98.44 88 TYR A C 1
ATOM 687 O O . TYR A 1 88 ? 29.483 11.260 -44.938 1.00 98.44 88 TYR A O 1
ATOM 695 N N . GLY A 1 89 ? 29.060 10.972 -47.122 1.00 98.19 89 GLY A N 1
ATOM 696 C CA . GLY A 1 89 ? 27.606 10.997 -46.972 1.00 98.19 89 GLY A CA 1
ATOM 697 C C . GLY A 1 89 ? 27.071 9.846 -46.113 1.00 98.19 89 GLY A C 1
ATOM 698 O O . GLY A 1 89 ? 26.187 10.058 -45.280 1.00 98.19 89 GLY A O 1
ATOM 699 N N . LEU A 1 90 ? 27.605 8.635 -46.282 1.00 98.31 90 LEU A N 1
ATOM 700 C CA . LEU A 1 90 ? 27.232 7.467 -45.480 1.00 98.31 90 LEU A CA 1
ATOM 701 C C . LEU A 1 90 ? 27.728 7.575 -44.035 1.00 98.31 90 LEU A C 1
ATOM 703 O O . LEU A 1 90 ? 26.969 7.264 -43.121 1.00 98.31 90 LEU A O 1
ATOM 707 N N . GLU A 1 91 ? 28.949 8.057 -43.808 1.00 98.44 91 GLU A N 1
ATOM 708 C CA . GLU A 1 91 ? 29.503 8.274 -42.464 1.00 98.44 91 GLU A CA 1
ATOM 709 C C . GLU A 1 91 ? 28.670 9.282 -41.663 1.00 98.44 91 GLU A C 1
ATOM 711 O O . GLU A 1 91 ? 28.373 9.056 -40.484 1.00 98.44 91 GLU A O 1
ATOM 716 N N . LYS A 1 92 ? 28.210 10.357 -42.317 1.00 98.38 92 LYS A N 1
ATOM 717 C CA . LYS A 1 92 ? 27.290 11.321 -41.707 1.00 98.38 92 LYS A CA 1
ATOM 718 C C . LYS A 1 92 ? 25.962 10.663 -41.323 1.00 98.38 92 LYS A C 1
ATOM 720 O O . LYS A 1 92 ? 25.551 10.764 -40.169 1.00 98.38 92 LYS A O 1
ATOM 725 N N . LYS A 1 93 ? 25.331 9.930 -42.249 1.00 98.50 93 LYS A N 1
ATOM 726 C CA . LYS A 1 93 ? 24.069 9.211 -41.987 1.00 98.50 93 LYS A CA 1
ATOM 727 C C . LYS A 1 93 ? 24.210 8.181 -40.867 1.00 98.50 93 LYS A C 1
ATOM 729 O O . LYS A 1 93 ? 23.318 8.046 -40.038 1.00 98.50 93 LYS A O 1
ATOM 734 N N . PHE A 1 94 ? 25.328 7.458 -40.819 1.00 98.44 94 PHE A N 1
ATOM 735 C CA . PHE A 1 94 ? 25.602 6.495 -39.754 1.00 98.44 94 PHE A CA 1
ATOM 736 C C . PHE A 1 94 ? 25.719 7.182 -38.389 1.00 98.44 94 PHE A C 1
ATOM 738 O O . PHE A 1 94 ? 25.187 6.685 -37.399 1.00 98.44 94 PHE A O 1
ATOM 745 N N . SER A 1 95 ? 26.366 8.348 -38.343 1.00 98.38 95 SER A N 1
ATOM 746 C CA . SER A 1 95 ? 26.479 9.149 -37.119 1.00 98.38 95 SER A CA 1
ATOM 747 C C . SER A 1 95 ? 25.112 9.657 -36.647 1.00 98.38 95 SER A C 1
ATOM 749 O O . SER A 1 95 ? 24.798 9.547 -35.465 1.00 98.38 95 SER A O 1
ATOM 751 N N . GLU A 1 96 ? 24.268 10.138 -37.565 1.00 98.31 96 GLU A N 1
ATOM 752 C CA . GLU A 1 96 ? 22.886 10.549 -37.272 1.00 98.31 96 GLU A CA 1
ATOM 753 C C . GLU A 1 96 ? 22.045 9.386 -36.728 1.00 98.31 96 GLU A C 1
ATOM 755 O O . GLU A 1 96 ? 21.388 9.528 -35.697 1.00 98.31 96 GLU A O 1
ATOM 760 N N . LEU A 1 97 ? 22.110 8.214 -37.370 1.00 98.62 97 LEU A N 1
ATOM 761 C CA . LEU A 1 97 ? 21.402 7.016 -36.912 1.00 98.62 97 LEU A CA 1
ATOM 762 C C . LEU A 1 97 ? 21.877 6.553 -35.534 1.00 98.62 97 LEU A C 1
ATOM 764 O O . LEU A 1 97 ? 21.053 6.144 -34.719 1.00 98.62 97 LEU A O 1
ATOM 768 N N . ARG A 1 98 ? 23.183 6.630 -35.257 1.00 98.62 98 ARG A N 1
ATOM 769 C CA . ARG A 1 98 ? 23.731 6.305 -33.936 1.00 98.62 98 ARG A CA 1
ATOM 770 C C . ARG A 1 98 ? 23.183 7.247 -32.863 1.00 98.62 98 ARG A C 1
ATOM 772 O O . ARG A 1 98 ? 22.692 6.758 -31.854 1.00 98.62 98 ARG A O 1
ATOM 779 N N . MET A 1 99 ? 23.182 8.560 -33.106 1.00 98.12 99 MET A N 1
ATOM 780 C CA . MET A 1 99 ? 22.612 9.525 -32.155 1.00 98.12 99 MET A CA 1
ATOM 781 C C . MET A 1 99 ? 21.117 9.282 -31.911 1.00 98.12 99 MET A C 1
ATOM 783 O O . MET A 1 99 ? 20.683 9.266 -30.763 1.00 98.12 99 MET A O 1
ATOM 787 N N . ALA A 1 100 ? 20.338 9.041 -32.970 1.00 98.44 100 ALA A N 1
ATOM 788 C CA . ALA A 1 100 ? 18.905 8.771 -32.851 1.00 98.44 100 ALA A CA 1
ATOM 789 C C . ALA A 1 100 ? 18.614 7.465 -32.092 1.00 98.44 100 ALA A C 1
ATOM 791 O O . ALA A 1 100 ? 17.646 7.383 -31.336 1.00 98.44 100 ALA A O 1
ATOM 792 N N . LEU A 1 101 ? 19.448 6.437 -32.282 1.00 98.31 101 LEU A N 1
ATOM 793 C CA . LEU A 1 101 ? 19.341 5.186 -31.539 1.00 98.31 101 LEU A CA 1
ATOM 794 C C . LEU A 1 101 ? 19.616 5.404 -30.048 1.00 98.31 101 LEU A C 1
ATOM 796 O O . LEU A 1 101 ? 18.819 4.955 -29.226 1.00 98.31 101 LEU A O 1
ATOM 800 N N . ASP A 1 102 ? 20.700 6.104 -29.711 1.00 98.25 102 ASP A N 1
ATOM 801 C CA . ASP A 1 102 ? 21.073 6.391 -28.323 1.00 98.25 102 ASP A CA 1
ATOM 802 C C . ASP A 1 102 ? 19.990 7.232 -27.623 1.00 98.25 102 ASP A C 1
ATOM 804 O O . ASP A 1 102 ? 19.605 6.948 -26.488 1.00 98.25 102 ASP A O 1
ATOM 808 N N . GLU A 1 103 ? 19.428 8.227 -28.315 1.00 98.19 103 GLU A N 1
ATOM 809 C CA . GLU A 1 103 ? 18.309 9.031 -27.818 1.00 98.19 103 GLU A CA 1
ATOM 810 C C . GLU A 1 103 ? 17.071 8.167 -27.546 1.00 98.19 103 GLU A C 1
ATOM 812 O O . GLU A 1 103 ? 16.525 8.199 -26.442 1.00 98.19 103 GLU A O 1
ATOM 817 N N . LYS A 1 104 ? 16.670 7.315 -28.499 1.00 98.31 104 LYS A N 1
ATOM 818 C CA . LYS A 1 104 ? 15.516 6.417 -28.329 1.00 98.31 104 LYS A CA 1
ATOM 819 C C . LYS A 1 104 ? 15.716 5.407 -27.205 1.00 98.31 104 LYS A C 1
ATOM 821 O O . LYS A 1 104 ? 14.772 5.114 -26.468 1.00 98.31 104 LYS A O 1
ATOM 826 N N . GLN A 1 105 ? 16.927 4.876 -27.057 1.00 98.31 105 GLN A N 1
ATOM 827 C CA . GLN A 1 105 ? 17.266 3.986 -25.950 1.00 98.31 105 GLN A CA 1
ATOM 828 C C . GLN A 1 105 ? 17.160 4.713 -24.607 1.00 98.31 105 GLN A C 1
ATOM 830 O O . GLN A 1 105 ? 16.537 4.190 -23.683 1.00 98.31 105 GLN A O 1
ATOM 835 N N . ASN A 1 106 ? 17.694 5.930 -24.506 1.00 98.31 106 ASN A N 1
ATOM 836 C CA . ASN A 1 106 ? 17.617 6.731 -23.287 1.00 98.31 106 ASN A CA 1
ATOM 837 C C . ASN A 1 106 ? 16.172 7.099 -22.924 1.00 98.31 106 ASN A C 1
ATOM 839 O O . ASN A 1 106 ? 15.783 6.937 -21.768 1.00 98.31 106 ASN A O 1
ATOM 843 N N . GLU A 1 107 ? 15.352 7.519 -23.891 1.00 98.25 107 GLU A N 1
ATOM 844 C CA . GLU A 1 107 ? 13.920 7.779 -23.679 1.00 98.25 107 GLU A CA 1
ATOM 845 C C . GLU A 1 107 ? 13.194 6.545 -23.121 1.00 98.25 107 GLU A C 1
ATOM 847 O O . GLU A 1 107 ? 12.444 6.647 -22.145 1.00 98.25 107 GLU A O 1
ATOM 852 N N . ALA A 1 108 ? 13.445 5.364 -23.697 1.00 98.44 108 ALA A N 1
ATOM 853 C CA . ALA A 1 108 ? 12.846 4.114 -23.238 1.00 98.44 108 ALA A CA 1
ATOM 854 C C . ALA A 1 108 ? 13.291 3.751 -21.811 1.00 98.44 108 ALA A C 1
ATOM 856 O O . ALA A 1 108 ? 12.455 3.395 -20.978 1.00 98.44 108 ALA A O 1
ATOM 857 N N . ILE A 1 109 ? 14.587 3.887 -21.505 1.00 98.50 109 ILE A N 1
ATOM 858 C CA . ILE A 1 109 ? 15.138 3.632 -20.166 1.00 98.50 109 ILE A CA 1
ATOM 859 C C . ILE A 1 109 ? 14.513 4.581 -19.141 1.00 98.50 109 ILE A C 1
ATOM 861 O O . ILE A 1 109 ? 14.066 4.129 -18.086 1.00 98.50 109 ILE A O 1
ATOM 865 N N . ILE A 1 110 ? 14.433 5.877 -19.449 1.00 98.56 110 ILE A N 1
ATOM 866 C CA . ILE A 1 110 ? 13.830 6.881 -18.565 1.00 98.56 110 ILE A CA 1
ATOM 867 C C . ILE A 1 110 ? 12.350 6.566 -18.338 1.00 98.56 110 ILE A C 1
ATOM 869 O O . ILE A 1 110 ? 11.897 6.556 -17.194 1.00 98.56 110 ILE A O 1
ATOM 873 N N . SER A 1 111 ? 11.600 6.244 -19.396 1.00 98.50 111 SER A N 1
ATOM 874 C CA . SER A 1 111 ? 10.183 5.887 -19.285 1.00 98.50 111 SER A CA 1
ATOM 875 C C . SER A 1 111 ? 9.967 4.669 -18.381 1.00 98.50 111 SER A C 1
ATOM 877 O O . SER A 1 111 ? 9.099 4.700 -17.508 1.00 98.50 111 SER A O 1
ATOM 879 N N . VAL A 1 112 ? 10.751 3.602 -18.561 1.00 98.62 112 VAL A N 1
ATOM 880 C CA . VAL A 1 112 ? 10.653 2.389 -17.732 1.00 98.62 112 VAL A CA 1
ATOM 881 C C . VAL A 1 112 ? 11.089 2.668 -16.292 1.00 98.62 112 VAL A C 1
ATOM 883 O O . VAL A 1 112 ? 10.439 2.202 -15.359 1.00 98.62 112 VAL A O 1
ATOM 886 N N . SER A 1 113 ? 12.144 3.459 -16.092 1.00 98.56 113 SER A N 1
ATOM 887 C CA . SER A 1 113 ? 12.633 3.854 -14.765 1.00 98.56 113 SER A CA 1
ATOM 888 C C . SER A 1 113 ? 11.592 4.661 -13.981 1.00 98.56 113 SER A C 1
ATOM 890 O O . SER A 1 113 ? 11.346 4.398 -12.800 1.00 98.56 113 SER A O 1
ATOM 892 N N . ASN A 1 114 ? 10.913 5.598 -14.646 1.00 98.50 114 ASN A N 1
ATOM 893 C CA . ASN A 1 114 ? 9.846 6.392 -14.042 1.00 98.50 114 ASN A CA 1
ATOM 894 C C . ASN A 1 114 ? 8.643 5.517 -13.653 1.00 98.50 114 ASN A C 1
ATOM 896 O O . ASN A 1 114 ? 8.133 5.634 -12.538 1.00 98.50 114 ASN A O 1
ATOM 900 N N . GLU A 1 115 ? 8.223 4.595 -14.527 1.00 98.50 115 GLU A N 1
ATOM 901 C CA . GLU A 1 115 ? 7.154 3.632 -14.222 1.00 98.50 115 GLU A CA 1
ATOM 902 C C . GLU A 1 115 ? 7.532 2.719 -13.045 1.00 98.50 115 GLU A C 1
ATOM 904 O O . GLU A 1 115 ? 6.715 2.487 -12.152 1.00 98.50 115 GLU A O 1
ATOM 909 N N . LEU A 1 116 ? 8.776 2.230 -13.005 1.00 98.50 116 LEU A N 1
ATOM 910 C CA . LEU A 1 116 ? 9.279 1.401 -11.910 1.00 98.50 116 LEU A CA 1
ATOM 911 C C . LEU A 1 116 ? 9.300 2.172 -10.584 1.00 98.50 116 LEU A C 1
ATOM 913 O O . LEU A 1 116 ? 8.925 1.622 -9.551 1.00 98.50 116 LEU A O 1
ATOM 917 N N . THR A 1 117 ? 9.684 3.448 -10.619 1.00 98.56 117 THR A N 1
ATOM 918 C CA . THR A 1 117 ? 9.676 4.331 -9.446 1.00 98.56 117 THR A CA 1
ATOM 919 C C . THR A 1 117 ? 8.256 4.539 -8.923 1.00 98.56 117 THR A C 1
ATOM 921 O O . THR A 1 117 ? 8.040 4.427 -7.717 1.00 98.56 117 THR A O 1
ATOM 924 N N . ARG A 1 118 ? 7.270 4.752 -9.810 1.00 98.56 118 ARG A N 1
ATOM 925 C CA . ARG A 1 118 ? 5.856 4.839 -9.408 1.00 98.56 118 ARG A CA 1
ATOM 926 C C . ARG A 1 118 ? 5.393 3.549 -8.731 1.00 98.56 118 ARG A C 1
ATOM 928 O O . ARG A 1 118 ? 4.907 3.592 -7.607 1.00 98.56 118 ARG A O 1
ATOM 935 N N . ARG A 1 119 ? 5.617 2.397 -9.375 1.00 98.50 119 ARG A N 1
ATOM 936 C CA . ARG A 1 119 ? 5.220 1.083 -8.835 1.00 98.50 119 ARG A CA 1
ATOM 937 C C . ARG A 1 119 ? 5.889 0.759 -7.506 1.00 98.50 119 ARG A C 1
ATOM 939 O O . ARG A 1 119 ? 5.272 0.131 -6.653 1.00 98.50 119 ARG A O 1
ATOM 946 N N . LYS A 1 120 ? 7.150 1.161 -7.331 1.00 98.56 120 LYS A N 1
ATOM 947 C CA . LYS A 1 120 ? 7.853 1.027 -6.055 1.00 98.56 120 LYS A CA 1
ATOM 948 C C . LYS A 1 120 ? 7.136 1.818 -4.958 1.00 98.56 120 LYS A C 1
ATOM 950 O O . LYS A 1 120 ? 6.916 1.257 -3.891 1.00 98.56 120 LYS A O 1
ATOM 955 N N . GLY A 1 121 ? 6.728 3.057 -5.237 1.00 98.50 121 GLY A N 1
ATOM 956 C CA . GLY A 1 121 ? 5.942 3.867 -4.301 1.00 98.50 121 GLY A CA 1
ATOM 957 C C . GLY A 1 121 ? 4.611 3.208 -3.925 1.00 98.50 121 GLY A C 1
ATOM 958 O O . GLY A 1 121 ? 4.310 3.073 -2.742 1.00 98.50 121 GLY A O 1
ATOM 959 N N . ASP A 1 122 ? 3.864 2.705 -4.914 1.00 98.44 122 ASP A N 1
ATOM 960 C CA . ASP A 1 122 ? 2.606 1.978 -4.675 1.00 98.44 122 ASP A CA 1
ATOM 961 C C . ASP A 1 122 ? 2.825 0.728 -3.795 1.00 98.44 122 ASP A C 1
ATOM 963 O O . ASP A 1 122 ? 2.009 0.391 -2.936 1.00 98.44 122 ASP A O 1
ATOM 967 N N . LEU A 1 123 ? 3.945 0.023 -3.989 1.00 98.56 123 LEU A N 1
ATOM 968 C CA . LEU A 1 123 ? 4.287 -1.169 -3.214 1.00 98.56 123 LEU A CA 1
ATOM 969 C C . LEU A 1 123 ? 4.704 -0.839 -1.772 1.00 98.56 123 LEU A C 1
ATOM 971 O O . LEU A 1 123 ? 4.326 -1.562 -0.853 1.00 98.56 123 LEU A O 1
ATOM 975 N N . GLU A 1 124 ? 5.464 0.238 -1.567 1.00 98.56 124 GLU A N 1
ATOM 976 C CA . GLU A 1 124 ? 5.840 0.730 -0.235 1.00 98.56 124 GLU A CA 1
ATOM 977 C C . GLU A 1 124 ? 4.606 1.172 0.567 1.00 98.56 124 GLU A C 1
ATOM 979 O O . GLU A 1 124 ? 4.489 0.851 1.752 1.00 98.56 124 GLU A O 1
ATOM 984 N N . GLU A 1 125 ? 3.649 1.829 -0.090 1.00 98.56 125 GLU A N 1
ATOM 985 C CA . GLU A 1 125 ? 2.353 2.181 0.492 1.00 98.56 125 GLU A CA 1
ATOM 986 C C . GLU A 1 125 ? 1.560 0.936 0.901 1.00 98.56 125 GLU A C 1
ATOM 988 O O . GLU A 1 125 ? 1.112 0.831 2.042 1.00 98.56 125 GLU A O 1
ATOM 993 N N . ASN A 1 126 ? 1.444 -0.049 0.006 1.00 98.31 126 ASN A N 1
ATOM 994 C CA . ASN A 1 126 ? 0.765 -1.309 0.308 1.00 98.31 126 ASN A CA 1
ATOM 995 C C . ASN A 1 126 ? 1.410 -2.038 1.490 1.00 98.31 126 ASN A C 1
ATOM 997 O O . ASN A 1 126 ? 0.701 -2.578 2.336 1.00 98.31 126 ASN A O 1
ATOM 1001 N N . LEU A 1 127 ? 2.742 -2.033 1.587 1.00 98.50 127 LEU A N 1
ATOM 1002 C CA . LEU A 1 127 ? 3.443 -2.607 2.733 1.00 98.50 127 LEU A CA 1
ATOM 1003 C C . LEU A 1 127 ? 3.083 -1.876 4.034 1.00 98.50 127 LEU A C 1
ATOM 1005 O O . LEU A 1 127 ? 2.845 -2.529 5.051 1.00 98.50 127 LEU A O 1
ATOM 1009 N N . ARG A 1 128 ? 3.008 -0.539 4.008 1.00 98.62 128 ARG A N 1
ATOM 1010 C CA . ARG A 1 128 ? 2.587 0.250 5.173 1.00 98.62 128 ARG A CA 1
ATOM 1011 C C . ARG A 1 128 ? 1.159 -0.093 5.591 1.00 98.62 128 ARG A C 1
ATOM 1013 O O . ARG A 1 128 ? 0.938 -0.385 6.762 1.00 98.62 128 ARG A O 1
ATOM 1020 N N . LEU A 1 129 ? 0.225 -0.116 4.640 1.00 98.50 129 LEU A N 1
ATOM 1021 C CA . LEU A 1 129 ? -1.180 -0.446 4.891 1.00 98.50 129 LEU A CA 1
ATOM 1022 C C . LEU A 1 129 ? -1.354 -1.870 5.432 1.00 98.50 129 LEU A C 1
ATOM 1024 O O . LEU A 1 129 ? -2.185 -2.097 6.305 1.00 98.50 129 LEU A O 1
ATOM 1028 N N . VAL A 1 130 ? -0.562 -2.833 4.953 1.00 98.44 130 VAL A N 1
ATOM 1029 C CA . VAL A 1 130 ? -0.574 -4.209 5.473 1.00 98.44 130 VAL A CA 1
ATOM 1030 C C . VAL A 1 130 ? -0.110 -4.262 6.929 1.00 98.44 130 VAL A C 1
ATOM 1032 O O . VAL A 1 130 ? -0.712 -4.984 7.723 1.00 98.44 130 VAL A O 1
ATOM 1035 N N . ASN A 1 131 ? 0.927 -3.504 7.294 1.00 98.31 131 ASN A N 1
ATOM 1036 C CA . ASN A 1 131 ? 1.381 -3.432 8.683 1.00 98.31 131 ASN A CA 1
ATOM 1037 C C . ASN A 1 131 ? 0.325 -2.775 9.583 1.00 98.31 131 ASN A C 1
ATOM 1039 O O . ASN A 1 131 ? -0.010 -3.336 10.618 1.00 98.31 131 ASN A O 1
ATOM 1043 N N . GLU A 1 132 ? -0.269 -1.660 9.153 1.00 98.44 132 GLU A N 1
ATOM 1044 C CA . GLU A 1 132 ? -1.342 -0.989 9.901 1.00 98.44 132 GLU A CA 1
ATOM 1045 C C . GLU A 1 132 ? -2.577 -1.893 10.063 1.00 98.44 132 GLU A C 1
ATOM 1047 O O . GLU A 1 132 ? -3.146 -2.001 11.148 1.00 98.44 132 GLU A O 1
ATOM 1052 N N . LEU A 1 133 ? -2.958 -2.631 9.015 1.00 98.00 133 LEU A N 1
ATOM 1053 C CA . LEU A 1 133 ? -4.032 -3.622 9.094 1.00 98.00 133 LEU A CA 1
ATOM 1054 C C . LEU A 1 133 ? -3.705 -4.714 10.115 1.00 98.00 133 LEU A C 1
ATOM 1056 O O . LEU A 1 133 ? -4.576 -5.107 10.886 1.00 98.00 133 LEU A O 1
ATOM 1060 N N . LYS A 1 134 ? -2.460 -5.190 10.151 1.00 97.88 134 LYS A N 1
ATOM 1061 C CA . LYS A 1 134 ? -2.030 -6.186 11.132 1.00 97.88 134 LYS A CA 1
ATOM 1062 C C . LYS A 1 134 ? -2.119 -5.650 12.563 1.00 97.88 134 LYS A C 1
ATOM 1064 O O . LYS A 1 134 ? -2.689 -6.332 13.407 1.00 97.88 134 LYS A O 1
ATOM 1069 N N . ASP A 1 135 ? -1.633 -4.436 12.807 1.00 97.44 135 ASP A N 1
ATOM 1070 C CA . ASP A 1 135 ? -1.703 -3.801 14.127 1.00 97.44 135 ASP A CA 1
ATOM 1071 C C . ASP A 1 135 ? -3.168 -3.652 14.582 1.00 97.44 135 ASP A C 1
ATOM 1073 O O . ASP A 1 135 ? -3.524 -4.021 15.702 1.00 97.44 135 ASP A O 1
ATOM 1077 N N . THR A 1 136 ? -4.060 -3.212 13.684 1.00 96.44 136 THR A N 1
ATOM 1078 C CA . THR A 1 136 ? -5.499 -3.113 13.994 1.00 96.44 136 THR A CA 1
ATOM 1079 C C . THR A 1 136 ? -6.174 -4.471 14.225 1.00 96.44 136 THR A C 1
ATOM 1081 O O . THR A 1 136 ? -7.103 -4.571 15.032 1.00 96.44 136 THR A O 1
ATOM 1084 N N . GLU A 1 137 ? -5.732 -5.531 13.546 1.00 95.38 137 GLU A N 1
ATOM 1085 C CA . GLU A 1 137 ? -6.233 -6.894 13.748 1.00 95.38 137 GLU A CA 1
ATOM 1086 C C . GLU A 1 137 ? -5.790 -7.459 15.106 1.00 95.38 137 GLU A C 1
ATOM 1088 O O . GLU A 1 137 ? -6.602 -8.077 15.802 1.00 95.38 137 GLU A O 1
ATOM 1093 N N . ASP A 1 138 ? -4.546 -7.194 15.510 1.00 95.94 138 ASP A N 1
ATOM 1094 C CA . ASP A 1 138 ? -4.006 -7.578 16.816 1.00 95.94 138 ASP A CA 1
ATOM 1095 C C . ASP A 1 138 ? -4.758 -6.854 17.951 1.00 95.94 138 ASP A C 1
ATOM 1097 O O . ASP A 1 138 ? -5.223 -7.500 18.897 1.00 95.94 138 ASP A O 1
ATOM 1101 N N . ASP A 1 139 ? -5.002 -5.545 17.821 1.00 95.06 139 ASP A N 1
ATOM 1102 C CA . ASP A 1 139 ? -5.824 -4.772 18.765 1.00 95.06 139 ASP A CA 1
ATOM 1103 C C . ASP A 1 139 ? -7.254 -5.322 18.869 1.00 95.06 139 ASP A C 1
ATOM 1105 O O . ASP A 1 139 ? -7.807 -5.490 19.967 1.00 95.06 139 ASP A O 1
ATOM 1109 N N . LYS A 1 140 ? -7.863 -5.663 17.726 1.00 93.31 140 LYS A N 1
ATOM 1110 C CA . LYS A 1 140 ? -9.191 -6.284 17.677 1.00 93.31 140 LYS A CA 1
ATOM 1111 C C . LYS A 1 140 ? -9.192 -7.631 18.400 1.00 93.31 140 LYS A C 1
ATOM 1113 O O . LYS A 1 140 ? -10.125 -7.915 19.157 1.00 93.31 140 LYS A O 1
ATOM 1118 N N . TYR A 1 141 ? -8.168 -8.455 18.191 1.00 92.75 141 TYR A N 1
ATOM 1119 C CA . TYR A 1 141 ? -8.035 -9.752 18.849 1.00 92.75 141 TYR A CA 1
ATOM 1120 C C . TYR A 1 141 ? -7.897 -9.609 20.369 1.00 92.75 141 TYR A C 1
ATOM 1122 O O . TYR A 1 141 ? -8.585 -10.319 21.113 1.00 92.75 141 TYR A O 1
ATOM 1130 N N . ILE A 1 142 ? -7.069 -8.669 20.838 1.00 93.38 142 ILE A N 1
ATOM 1131 C CA . ILE A 1 142 ? -6.909 -8.358 22.265 1.00 93.38 142 ILE A CA 1
ATOM 1132 C C . ILE A 1 142 ? -8.260 -7.954 22.860 1.00 93.38 142 ILE A C 1
ATOM 1134 O O . ILE A 1 142 ? -8.718 -8.569 23.825 1.00 93.38 142 ILE A O 1
ATOM 1138 N N . PHE A 1 143 ? -8.946 -6.987 22.243 1.00 93.44 143 PHE A N 1
ATOM 1139 C CA . PHE A 1 143 ? -10.249 -6.512 22.708 1.00 93.44 143 PHE A CA 1
ATOM 1140 C C . PHE A 1 143 ? -11.287 -7.639 22.784 1.00 93.44 143 PHE A C 1
ATOM 1142 O O . PHE A 1 143 ? -11.972 -7.800 23.797 1.00 93.44 143 PHE A O 1
ATOM 1149 N N . MET A 1 144 ? -11.398 -8.446 21.727 1.00 92.00 144 MET A N 1
ATOM 1150 C CA . MET A 1 144 ? -12.356 -9.549 21.673 1.00 92.00 144 MET A CA 1
ATOM 1151 C C . MET A 1 144 ? -12.060 -10.622 22.723 1.00 92.00 144 MET A C 1
ATOM 1153 O O . MET A 1 144 ? -12.992 -11.119 23.356 1.00 92.00 144 MET A O 1
ATOM 1157 N N . SER A 1 145 ? -10.785 -10.947 22.944 1.00 92.00 145 SER A N 1
ATOM 1158 C CA . SER A 1 145 ? -10.357 -11.920 23.954 1.00 92.00 145 SER A CA 1
ATOM 1159 C C . SER A 1 145 ? -10.670 -11.434 25.369 1.00 92.00 145 SER A C 1
ATOM 1161 O O . SER A 1 145 ? -11.251 -12.178 26.161 1.00 92.00 145 SER A O 1
ATOM 1163 N N . SER A 1 146 ? -10.369 -10.167 25.676 1.00 93.38 146 SER A N 1
ATOM 1164 C CA . SER A 1 146 ? -10.728 -9.546 26.956 1.00 93.38 146 SER A CA 1
ATOM 1165 C C . SER A 1 146 ? -12.242 -9.524 27.177 1.00 93.38 146 SER A C 1
ATOM 1167 O O . SER A 1 146 ? -12.712 -9.859 28.264 1.00 93.38 146 SER A O 1
ATOM 1169 N N . MET A 1 147 ? -13.021 -9.190 26.144 1.00 92.12 147 MET A N 1
ATOM 1170 C CA . MET A 1 147 ? -14.483 -9.171 26.229 1.00 92.12 147 MET A CA 1
ATOM 1171 C C . MET A 1 147 ? -15.070 -10.565 26.469 1.00 92.12 147 MET A C 1
ATOM 1173 O O . MET A 1 147 ? -16.002 -10.727 27.256 1.00 92.12 147 MET A O 1
ATOM 1177 N N . LEU A 1 148 ? -14.522 -11.584 25.806 1.00 93.06 148 LEU A N 1
ATOM 1178 C CA . LEU A 1 148 ? -14.936 -12.967 26.006 1.00 93.06 148 LEU A CA 1
ATOM 1179 C C . LEU A 1 148 ? -14.627 -13.436 27.437 1.00 93.06 148 LEU A C 1
ATOM 1181 O O . LEU A 1 148 ? -15.463 -14.101 28.045 1.00 93.06 148 LEU A O 1
ATOM 1185 N N . GLY A 1 149 ? -13.475 -13.032 27.986 1.00 92.44 149 GLY A N 1
ATOM 1186 C CA . GLY A 1 149 ? -13.116 -13.261 29.387 1.00 92.44 149 GLY A CA 1
ATOM 1187 C C . GLY A 1 149 ? -14.129 -12.651 30.360 1.00 92.44 149 GLY A C 1
ATOM 1188 O O . GLY A 1 149 ? -14.635 -13.355 31.230 1.00 92.44 149 GLY A O 1
ATOM 1189 N N . LEU A 1 150 ? -14.507 -11.384 30.153 1.00 92.44 150 LEU A N 1
ATOM 1190 C CA . LEU A 1 150 ? -15.531 -10.712 30.963 1.00 92.44 150 LEU A CA 1
ATOM 1191 C C . LEU A 1 150 ? -16.884 -11.428 30.902 1.00 92.44 150 LEU A C 1
ATOM 1193 O O . LEU A 1 150 ? -17.516 -11.647 31.930 1.00 92.44 150 LEU A O 1
ATOM 1197 N N . LEU A 1 151 ? -17.346 -11.817 29.711 1.00 92.94 151 LEU A N 1
ATOM 1198 C CA . LEU A 1 151 ? -18.618 -12.535 29.564 1.00 92.94 151 LEU A CA 1
ATOM 1199 C C . LEU A 1 151 ? -18.597 -13.906 30.258 1.00 92.94 151 LEU A C 1
ATOM 1201 O O . LEU A 1 151 ? -19.608 -14.312 30.841 1.00 92.94 151 LEU A O 1
ATOM 1205 N N . ALA A 1 152 ? -17.450 -14.589 30.246 1.00 93.19 152 ALA A N 1
ATOM 1206 C CA . ALA A 1 152 ? -17.282 -15.884 30.894 1.00 93.19 152 ALA A CA 1
ATOM 1207 C C . ALA A 1 152 ? -17.442 -15.809 32.424 1.00 93.19 152 ALA A C 1
ATOM 1209 O O . ALA A 1 152 ? -18.029 -16.724 33.002 1.00 93.19 152 ALA A O 1
ATOM 1210 N N . GLU A 1 153 ? -17.019 -14.719 33.079 1.00 93.75 153 GLU A N 1
ATOM 1211 C CA . GLU A 1 153 ? -17.223 -14.510 34.527 1.00 93.75 153 GLU A CA 1
ATOM 1212 C C . GLU A 1 153 ? -18.708 -14.509 34.923 1.00 93.75 153 GLU A C 1
ATOM 1214 O O . GLU A 1 153 ? -19.073 -14.942 36.017 1.00 93.75 153 GLU A O 1
ATOM 1219 N N . TYR A 1 154 ? -19.582 -14.078 34.011 1.00 92.50 154 TYR A N 1
ATOM 1220 C CA . TYR A 1 154 ? -21.035 -14.073 34.197 1.00 92.50 154 TYR A CA 1
ATOM 1221 C C . TYR A 1 154 ? -21.725 -15.302 33.581 1.00 92.50 154 TYR A C 1
ATOM 1223 O O . TYR A 1 154 ? -22.955 -15.355 33.527 1.00 92.50 154 TYR A O 1
ATOM 1231 N N . GLY A 1 155 ? -20.956 -16.294 33.116 1.00 91.81 155 GLY A N 1
ATOM 1232 C CA . GLY A 1 155 ? -21.467 -17.525 32.509 1.00 91.81 155 GLY A CA 1
ATOM 1233 C C . GLY A 1 155 ? -22.105 -17.335 31.128 1.00 91.81 155 GLY A C 1
ATOM 1234 O O . GLY A 1 155 ? -22.883 -18.186 30.693 1.00 91.81 155 GLY A O 1
ATOM 1235 N N . VAL A 1 156 ? -21.816 -16.226 30.438 1.00 91.69 156 VAL A N 1
ATOM 1236 C CA . VAL A 1 156 ? -22.327 -15.945 29.091 1.00 91.69 156 VAL A CA 1
ATOM 1237 C C . VAL A 1 156 ? -21.307 -16.425 28.063 1.00 91.69 156 VAL A C 1
ATOM 1239 O O . VAL A 1 156 ? -20.197 -15.909 27.988 1.00 91.69 156 VAL A O 1
ATOM 1242 N N . PHE A 1 157 ? -21.699 -17.393 27.234 1.00 89.31 157 PHE A N 1
ATOM 1243 C CA . PHE A 1 157 ? -20.838 -17.970 26.199 1.00 89.31 157 PHE A CA 1
ATOM 1244 C C . PHE A 1 157 ? -21.429 -17.717 24.807 1.00 89.31 157 PHE A C 1
ATOM 1246 O O . PHE A 1 157 ? -22.363 -18.409 24.387 1.00 89.31 157 PHE A O 1
ATOM 1253 N N . PRO A 1 158 ? -20.918 -16.717 24.072 1.00 87.50 158 PRO A N 1
ATOM 1254 C CA . PRO A 1 158 ? -21.333 -16.459 22.702 1.00 87.50 158 PRO A CA 1
ATOM 1255 C C . PRO A 1 158 ? -21.025 -17.664 21.809 1.00 87.50 158 PRO A C 1
ATOM 1257 O O . PRO A 1 158 ? -19.915 -18.188 21.828 1.00 87.50 158 PRO A O 1
ATOM 1260 N N . ARG A 1 159 ? -21.980 -18.072 20.963 1.00 84.62 159 ARG A N 1
ATOM 1261 C CA . ARG A 1 159 ? -21.750 -19.143 19.969 1.00 84.62 159 ARG A CA 1
ATOM 1262 C C . ARG A 1 159 ? -20.688 -18.776 18.933 1.00 84.62 159 ARG A C 1
ATOM 1264 O O . ARG A 1 159 ? -20.021 -19.654 18.404 1.00 84.62 159 ARG A O 1
ATOM 1271 N N . VAL A 1 160 ? -20.583 -17.488 18.617 1.00 86.31 160 VAL A N 1
ATOM 1272 C CA . VAL A 1 160 ? -19.622 -16.940 17.660 1.00 86.31 160 VAL A CA 1
ATOM 1273 C C . VAL A 1 160 ? -18.921 -15.765 18.324 1.00 86.31 160 VAL A C 1
ATOM 1275 O O . VAL A 1 160 ? -19.583 -14.823 18.775 1.00 86.31 160 VAL A O 1
ATOM 1278 N N . ALA A 1 161 ? -17.591 -15.806 18.353 1.00 83.38 161 ALA A N 1
ATOM 1279 C CA . ALA A 1 161 ? -16.741 -14.700 18.776 1.00 83.38 161 ALA A CA 1
ATOM 1280 C C . ALA A 1 161 ? -16.612 -13.683 17.631 1.00 83.38 161 ALA A C 1
ATOM 1282 O O . ALA A 1 161 ? -15.547 -13.492 17.068 1.00 83.38 161 ALA A O 1
ATOM 1283 N N . SER A 1 162 ? -17.725 -13.073 17.227 1.00 88.88 162 SER A N 1
ATOM 1284 C CA . SER A 1 162 ? -17.735 -11.925 16.309 1.00 88.88 162 SER A CA 1
ATOM 1285 C C . SER A 1 162 ? -18.028 -10.655 17.099 1.00 88.88 162 SER A C 1
ATOM 1287 O O . SER A 1 162 ? -18.798 -10.730 18.059 1.00 88.88 162 SER A O 1
ATOM 1289 N N . ALA A 1 163 ? -17.539 -9.497 16.654 1.00 86.25 163 ALA A N 1
ATOM 1290 C CA . ALA A 1 163 ? -17.782 -8.215 17.322 1.00 86.25 163 ALA A CA 1
ATOM 1291 C C . ALA A 1 163 ? -19.274 -7.955 17.615 1.00 86.25 163 ALA A C 1
ATOM 1293 O O . ALA A 1 163 ? -19.635 -7.699 18.757 1.00 86.25 163 ALA A O 1
ATOM 1294 N N . SER A 1 164 ? -20.161 -8.125 16.630 1.00 90.19 164 SER A N 1
ATOM 1295 C CA . SER A 1 164 ? -21.608 -7.907 16.802 1.00 90.19 164 SER A CA 1
ATOM 1296 C C . SER A 1 164 ? -22.236 -8.849 17.835 1.00 90.19 164 SER A C 1
ATOM 1298 O O . SER A 1 164 ? -22.980 -8.412 18.712 1.00 90.19 164 SER A O 1
ATOM 1300 N N . SER A 1 165 ? -21.908 -10.142 17.763 1.00 91.81 165 SER A N 1
ATOM 1301 C CA . SER A 1 165 ? -22.320 -11.148 18.750 1.00 91.81 165 SER A CA 1
ATOM 1302 C C . SER A 1 165 ? -21.850 -10.774 20.158 1.00 91.81 165 SER A C 1
ATOM 1304 O O . SER A 1 165 ? -22.658 -10.774 21.086 1.00 91.81 165 SER A O 1
ATOM 1306 N N . LEU A 1 166 ? -20.579 -10.394 20.326 1.00 92.56 166 LEU A N 1
ATOM 1307 C CA . LEU A 1 166 ? -20.034 -9.969 21.616 1.00 92.56 166 LEU A CA 1
ATOM 1308 C C . LEU A 1 166 ? -20.771 -8.735 22.146 1.00 92.56 166 LEU A C 1
ATOM 1310 O O . LEU A 1 166 ? -21.278 -8.775 23.263 1.00 92.56 166 LEU A O 1
ATOM 1314 N N . THR A 1 167 ? -20.932 -7.687 21.336 1.00 91.62 167 THR A N 1
ATOM 1315 C CA . THR A 1 167 ? -21.648 -6.464 21.729 1.00 91.62 167 THR A CA 1
ATOM 1316 C C . THR A 1 167 ? -23.092 -6.745 22.140 1.00 91.62 167 THR A C 1
ATOM 1318 O O . THR A 1 167 ? -23.555 -6.213 23.146 1.00 91.62 167 THR A O 1
ATOM 1321 N N . ASN A 1 168 ? -23.801 -7.612 21.414 1.00 92.75 168 ASN A N 1
ATOM 1322 C CA . ASN A 1 168 ? -25.175 -7.982 21.756 1.00 92.75 168 ASN A CA 1
ATOM 1323 C C . ASN A 1 168 ? -25.253 -8.732 23.092 1.00 92.75 168 ASN A C 1
ATOM 1325 O O . ASN A 1 168 ? -26.123 -8.431 23.908 1.00 92.75 168 ASN A O 1
ATOM 1329 N N . ASN A 1 169 ? -24.336 -9.675 23.337 1.00 93.81 169 ASN A N 1
ATOM 1330 C CA . ASN A 1 169 ? -24.269 -10.403 24.606 1.00 93.81 169 ASN A CA 1
ATOM 1331 C C . ASN A 1 169 ? -23.935 -9.467 25.776 1.00 93.81 169 ASN A C 1
ATOM 1333 O O . ASN A 1 169 ? -24.594 -9.528 26.811 1.00 93.81 169 ASN A O 1
ATOM 1337 N N . VAL A 1 170 ? -22.969 -8.562 25.597 1.00 94.12 170 VAL A N 1
ATOM 1338 C CA . VAL A 1 170 ? -22.590 -7.556 26.603 1.00 94.12 170 VAL A CA 1
ATOM 1339 C C . VAL A 1 170 ? -23.756 -6.629 26.912 1.00 94.12 170 VAL A C 1
ATOM 1341 O O . VAL A 1 170 ? -24.058 -6.400 28.078 1.00 94.12 170 VAL A O 1
ATOM 1344 N N . LYS A 1 171 ? -24.453 -6.134 25.883 1.00 95.00 171 LYS A N 1
ATOM 1345 C CA . LYS A 1 171 ? -25.634 -5.285 26.057 1.00 95.00 171 LYS A CA 1
ATOM 1346 C C . LYS A 1 171 ? -26.727 -6.014 26.834 1.00 95.00 171 LYS A C 1
ATOM 1348 O O . LYS A 1 171 ? -27.272 -5.472 27.787 1.00 95.00 171 LYS A O 1
ATOM 1353 N N . HIS A 1 172 ? -27.003 -7.265 26.477 1.00 93.94 172 HIS A N 1
ATOM 1354 C CA . HIS A 1 172 ? -27.994 -8.059 27.190 1.00 93.94 172 HIS A CA 1
ATOM 1355 C C . HIS A 1 172 ? -27.611 -8.285 28.659 1.00 93.94 172 HIS A C 1
ATOM 1357 O O . HIS A 1 172 ? -28.452 -8.139 29.545 1.00 93.94 172 HIS A O 1
ATOM 1363 N N . LEU A 1 173 ? -26.342 -8.605 28.926 1.00 94.94 173 LEU A N 1
ATOM 1364 C CA . LEU A 1 173 ? -25.828 -8.770 30.282 1.00 94.94 173 LEU A CA 1
ATOM 1365 C C . LEU A 1 173 ? -25.930 -7.467 31.086 1.00 94.94 173 LEU A C 1
ATOM 1367 O O . LEU A 1 173 ? -26.379 -7.494 32.231 1.00 94.94 173 LEU A O 1
ATOM 1371 N N . HIS A 1 174 ? -25.570 -6.335 30.481 1.00 95.69 174 HIS A N 1
A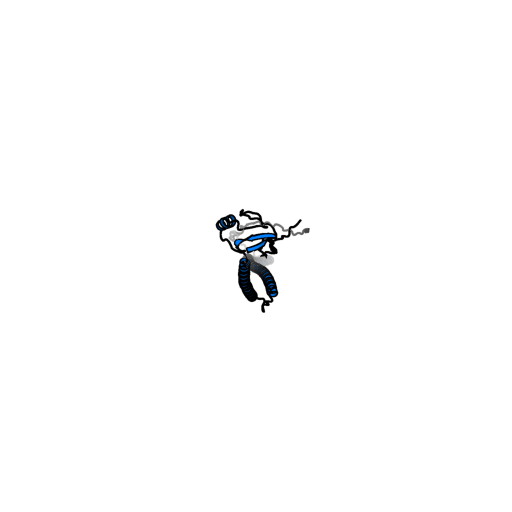TOM 1372 C CA . HIS A 1 174 ? -25.719 -5.011 31.078 1.00 95.69 174 HIS A CA 1
ATOM 1373 C C . HIS A 1 174 ? -27.173 -4.753 31.490 1.00 95.69 174 HIS A C 1
ATOM 1375 O O . HIS A 1 174 ? -27.440 -4.484 32.661 1.00 95.69 174 HIS A O 1
ATOM 1381 N N . ASP A 1 175 ? -28.117 -4.924 30.563 1.00 96.44 175 ASP A N 1
ATOM 1382 C CA . ASP A 1 175 ? -29.539 -4.679 30.815 1.00 96.44 175 ASP A CA 1
ATOM 1383 C C . ASP A 1 175 ? -30.077 -5.603 31.925 1.00 96.44 175 ASP A C 1
ATOM 1385 O O . ASP A 1 175 ? -30.840 -5.179 32.801 1.00 96.44 175 ASP A O 1
ATOM 1389 N N . GLN A 1 176 ? -29.635 -6.867 31.951 1.00 96.00 176 GLN A N 1
ATOM 1390 C CA . GLN A 1 176 ? -29.969 -7.795 33.033 1.00 96.00 176 GLN A CA 1
ATOM 1391 C C . GLN A 1 176 ? -29.436 -7.330 34.396 1.00 96.00 176 GLN A C 1
ATOM 1393 O O . GLN A 1 176 ? -30.162 -7.394 35.396 1.00 96.00 176 GLN A O 1
ATOM 1398 N N . LEU A 1 177 ? -28.173 -6.899 34.466 1.00 95.88 177 LEU A N 1
ATOM 1399 C CA . LEU A 1 177 ? -27.553 -6.433 35.707 1.00 95.88 177 LEU A CA 1
ATOM 1400 C C . LEU A 1 177 ? -28.222 -5.152 36.207 1.00 95.88 177 LEU A C 1
ATOM 1402 O O . LEU A 1 177 ? -28.546 -5.049 37.392 1.00 95.88 177 LEU A O 1
ATOM 1406 N N . GLU A 1 178 ? -28.522 -4.221 35.306 1.00 97.00 178 GLU A N 1
ATOM 1407 C CA . GLU A 1 178 ? -29.216 -2.980 35.631 1.00 97.00 178 GLU A CA 1
ATOM 1408 C C . GLU A 1 178 ? -30.605 -3.256 36.234 1.00 97.00 178 GLU A C 1
ATOM 1410 O O . GLU A 1 178 ? -30.967 -2.707 37.282 1.00 97.00 178 GLU A O 1
ATOM 1415 N N . MET A 1 179 ? -31.365 -4.186 35.645 1.00 95.12 179 MET A N 1
ATOM 1416 C CA . MET A 1 179 ? -32.672 -4.593 36.170 1.00 95.12 179 MET A CA 1
ATOM 1417 C C . MET A 1 179 ? -32.576 -5.266 37.545 1.00 95.12 179 MET A C 1
ATOM 1419 O O . MET A 1 179 ? -33.418 -5.010 38.418 1.00 95.12 179 MET A O 1
ATOM 1423 N N . LYS A 1 180 ? -31.544 -6.088 37.786 1.00 96.44 180 LYS A N 1
ATOM 1424 C CA . LYS A 1 180 ? -31.285 -6.684 39.109 1.00 96.44 180 LYS A CA 1
ATOM 1425 C C . LYS A 1 180 ? -30.978 -5.611 40.154 1.00 96.44 180 LYS A C 1
ATOM 1427 O O . LYS A 1 180 ? -31.545 -5.657 41.250 1.00 96.44 180 LYS A O 1
ATOM 1432 N N . ILE A 1 181 ? -30.147 -4.623 39.821 1.00 96.69 181 ILE A N 1
ATOM 1433 C CA . ILE A 1 181 ? -29.803 -3.505 40.714 1.00 96.69 181 ILE A CA 1
ATOM 1434 C C . ILE A 1 181 ? -31.050 -2.685 41.049 1.00 96.69 181 ILE A C 1
ATOM 1436 O O . ILE A 1 181 ? -31.308 -2.412 42.225 1.00 96.69 181 ILE A O 1
ATOM 1440 N N . ARG A 1 182 ? -31.862 -2.352 40.041 1.00 96.94 182 ARG A N 1
ATOM 1441 C CA . ARG A 1 182 ? -33.104 -1.587 40.207 1.00 96.94 182 ARG A CA 1
ATOM 1442 C C . ARG A 1 182 ? -34.103 -2.315 41.105 1.00 96.94 182 ARG A C 1
ATOM 1444 O O . ARG A 1 182 ? -34.617 -1.741 42.063 1.00 96.94 182 ARG A O 1
ATOM 1451 N N . THR A 1 183 ? -34.317 -3.606 40.853 1.00 96.62 183 THR A N 1
ATOM 1452 C CA . THR A 1 183 ? -35.192 -4.459 41.675 1.00 96.62 183 THR A CA 1
ATOM 1453 C C . THR A 1 183 ? -34.700 -4.527 43.121 1.00 96.62 183 THR A C 1
ATOM 1455 O O . THR A 1 183 ? -35.494 -4.449 44.061 1.00 96.62 183 THR A O 1
ATOM 1458 N N . SER A 1 184 ? -33.385 -4.634 43.312 1.00 94.75 184 SER A N 1
ATOM 1459 C CA . SER A 1 184 ? -32.767 -4.682 44.638 1.00 94.75 184 SER A CA 1
ATOM 1460 C C . SER A 1 184 ? -32.935 -3.359 45.386 1.00 94.75 184 SER A C 1
ATOM 1462 O O . SER A 1 184 ? -33.317 -3.377 46.552 1.00 94.75 184 SER A O 1
ATOM 1464 N N . HIS A 1 185 ? -32.766 -2.215 44.715 1.00 95.81 185 HIS A N 1
ATOM 1465 C CA . HIS A 1 185 ? -33.017 -0.891 45.295 1.00 95.81 185 HIS A CA 1
ATOM 1466 C C . HIS A 1 185 ? -34.464 -0.722 45.761 1.00 95.81 185 HIS A C 1
ATOM 1468 O O . HIS A 1 185 ? -34.703 -0.260 46.876 1.00 95.81 185 HIS A O 1
ATOM 1474 N N . VAL A 1 186 ? -35.437 -1.153 44.951 1.00 95.56 186 VAL A N 1
ATOM 1475 C CA . VAL A 1 186 ? -36.857 -1.118 45.339 1.00 95.56 186 VAL A CA 1
ATOM 1476 C C . VAL A 1 186 ? -37.108 -1.988 46.576 1.00 95.56 186 VAL A C 1
ATOM 1478 O O . VAL A 1 186 ? -37.794 -1.562 47.507 1.00 95.56 186 VAL A O 1
ATOM 1481 N N . ARG A 1 187 ? -36.519 -3.191 46.637 1.00 94.69 187 ARG A N 1
ATOM 1482 C CA . ARG A 1 187 ? -36.617 -4.067 47.818 1.00 94.69 187 ARG A CA 1
ATOM 1483 C C . ARG A 1 187 ? -35.985 -3.434 49.058 1.00 94.69 187 ARG A C 1
ATOM 1485 O O . ARG A 1 187 ? -36.602 -3.468 50.118 1.00 94.69 187 ARG A O 1
ATOM 1492 N N . LEU A 1 188 ? -34.804 -2.831 48.926 1.00 94.25 188 LEU A N 1
ATOM 1493 C CA . LEU A 1 188 ? -34.124 -2.132 50.019 1.00 94.25 188 LEU A CA 1
ATOM 1494 C C . LEU A 1 188 ? -34.945 -0.946 50.529 1.00 94.25 188 LEU A C 1
ATOM 1496 O O . LEU A 1 188 ? -35.118 -0.812 51.735 1.00 94.25 188 LEU A O 1
ATOM 1500 N N . SER A 1 189 ? -35.524 -0.144 49.632 1.00 92.88 189 SER A N 1
ATOM 1501 C CA . SER A 1 189 ? -36.425 0.955 49.999 1.00 92.88 189 SER A CA 1
ATOM 1502 C C . SER A 1 189 ? -37.627 0.458 50.811 1.00 92.88 189 SER A C 1
ATOM 1504 O O . SER A 1 189 ? -37.968 1.043 51.838 1.00 92.88 189 SER A O 1
ATOM 1506 N N . LYS A 1 190 ? -38.219 -0.677 50.415 1.00 92.19 190 LYS A N 1
ATOM 1507 C CA . LYS A 1 190 ? -39.332 -1.302 51.145 1.00 92.19 190 LYS A CA 1
ATOM 1508 C C . LYS A 1 190 ? -38.921 -1.845 52.520 1.00 92.19 190 LYS A C 1
ATOM 1510 O O . LYS A 1 190 ? -39.686 -1.756 53.477 1.00 92.19 190 LYS A O 1
ATOM 1515 N N . ILE A 1 191 ? -37.724 -2.419 52.636 1.00 89.69 191 ILE A N 1
ATOM 1516 C CA . ILE A 1 191 ? -37.187 -2.871 53.929 1.00 89.69 191 ILE A CA 1
ATOM 1517 C C . ILE A 1 191 ? -36.923 -1.664 54.836 1.00 89.69 191 ILE A C 1
ATOM 1519 O O . ILE A 1 191 ? -37.302 -1.687 56.006 1.00 89.69 191 ILE A O 1
ATOM 1523 N N . GLN A 1 192 ? -36.345 -0.592 54.291 1.00 88.25 192 GLN A N 1
ATOM 1524 C CA . GLN A 1 192 ? -36.060 0.639 55.022 1.00 88.25 192 GLN A CA 1
ATOM 1525 C C . GLN A 1 192 ? -37.340 1.306 55.537 1.00 88.25 192 GLN A C 1
ATOM 1527 O O . GLN A 1 192 ? -37.391 1.723 56.692 1.00 88.25 192 GLN A O 1
ATOM 1532 N N . SER A 1 193 ? -38.403 1.355 54.727 1.00 86.56 193 SER A N 1
ATOM 1533 C CA . SER A 1 193 ? -39.693 1.880 55.182 1.00 86.56 193 SER A CA 1
ATOM 1534 C C . SER A 1 193 ? -40.320 1.011 56.277 1.00 86.56 193 SER A C 1
ATOM 1536 O O . SER A 1 193 ? -40.834 1.549 57.254 1.00 86.56 193 SER A O 1
ATOM 1538 N N . SER A 1 194 ? -40.207 -0.321 56.190 1.00 82.25 194 SER A N 1
ATOM 1539 C CA . SER A 1 194 ? -40.663 -1.222 57.258 1.00 82.25 194 SER A CA 1
ATOM 1540 C C . SER A 1 194 ? -39.857 -1.081 58.554 1.00 82.25 194 SER A C 1
ATOM 1542 O O . SER A 1 194 ? -40.436 -1.207 59.631 1.00 82.25 194 SER A O 1
ATOM 1544 N N . LEU A 1 195 ? -38.546 -0.836 58.476 1.00 78.44 195 LEU A N 1
ATOM 1545 C CA . LEU A 1 195 ? -37.701 -0.565 59.642 1.00 78.44 195 LEU A CA 1
ATOM 1546 C C . LEU A 1 195 ? -38.064 0.768 60.296 1.00 78.44 195 LEU A C 1
ATOM 1548 O O . LEU A 1 195 ? -38.195 0.821 61.515 1.00 78.44 195 LEU A O 1
ATOM 1552 N N . ASN A 1 196 ? -38.295 1.813 59.501 1.00 76.19 196 ASN A N 1
ATOM 1553 C CA . ASN A 1 196 ? -38.747 3.104 60.016 1.00 76.19 196 ASN A CA 1
ATOM 1554 C C . ASN A 1 196 ? -40.113 2.982 60.707 1.00 76.19 196 ASN A C 1
ATOM 1556 O O . ASN A 1 196 ? -40.254 3.439 61.834 1.00 76.19 196 ASN A O 1
ATOM 1560 N N . ALA A 1 197 ? -41.065 2.253 60.116 1.00 71.88 197 ALA A N 1
ATOM 1561 C CA . ALA A 1 197 ? -42.367 1.999 60.739 1.00 71.88 197 ALA A CA 1
ATOM 1562 C C . ALA A 1 197 ? -42.263 1.223 62.071 1.00 71.88 197 ALA A C 1
ATOM 1564 O O . ALA A 1 197 ? -43.000 1.498 63.015 1.00 71.88 197 ALA A O 1
ATOM 1565 N N . LYS A 1 198 ? -41.326 0.269 62.181 1.00 65.12 198 LYS A N 1
ATOM 1566 C CA . LYS A 1 198 ? -41.055 -0.446 63.444 1.00 65.12 198 LYS A CA 1
ATOM 1567 C C . LYS A 1 198 ? -40.346 0.431 64.479 1.00 65.12 198 LYS A C 1
ATOM 1569 O O . LYS A 1 198 ? -40.614 0.299 65.671 1.00 65.12 198 LYS A O 1
ATOM 1574 N N . ASN A 1 199 ? -39.453 1.320 64.045 1.00 58.28 199 ASN A N 1
ATOM 1575 C CA . ASN A 1 199 ? -38.824 2.301 64.929 1.00 58.28 199 ASN A CA 1
ATOM 1576 C C . ASN A 1 199 ? -39.862 3.291 65.475 1.00 58.28 199 ASN A C 1
ATOM 1578 O O . ASN A 1 199 ? -39.806 3.620 66.657 1.00 58.28 199 ASN A O 1
ATOM 1582 N N . ASP A 1 200 ? -40.845 3.691 64.665 1.00 55.59 200 ASP A N 1
ATOM 1583 C CA . ASP A 1 200 ? -41.959 4.535 65.108 1.00 55.59 200 ASP A CA 1
ATOM 1584 C C . ASP A 1 200 ? -42.840 3.822 66.150 1.00 55.59 200 ASP A C 1
ATOM 1586 O O . ASP A 1 200 ? -43.176 4.425 67.168 1.00 55.59 200 ASP A O 1
ATOM 1590 N N . GLN A 1 201 ? -43.103 2.516 65.991 1.00 50.81 201 GLN A N 1
ATOM 1591 C CA . GLN A 1 201 ? -43.772 1.699 67.022 1.00 50.81 201 GLN A CA 1
ATOM 1592 C C . GLN A 1 201 ? -42.947 1.567 68.315 1.00 50.81 201 GLN A C 1
ATOM 1594 O O . GLN A 1 201 ? -43.496 1.602 69.412 1.00 50.81 201 GLN A O 1
ATOM 1599 N N . HIS A 1 202 ? -41.617 1.458 68.230 1.00 48.16 202 HIS A N 1
ATOM 1600 C CA . HIS A 1 202 ? -40.756 1.466 69.421 1.00 48.16 202 HIS A CA 1
ATOM 1601 C C . HIS A 1 202 ? -40.672 2.850 70.091 1.00 48.16 202 HIS A C 1
ATOM 1603 O O . HIS A 1 202 ? -40.463 2.933 71.304 1.00 48.16 202 HIS A O 1
ATOM 1609 N N . HIS A 1 203 ? -40.866 3.938 69.340 1.00 48.19 203 HIS A N 1
ATOM 1610 C CA . HIS A 1 203 ? -40.982 5.292 69.884 1.00 48.19 203 HIS A CA 1
ATOM 1611 C C . HIS A 1 203 ? -42.351 5.585 70.515 1.00 48.19 203 HIS A C 1
ATOM 1613 O O . HIS A 1 203 ? -42.452 6.529 71.302 1.00 48.19 203 HIS A O 1
ATOM 1619 N N . GLU A 1 204 ? -43.373 4.768 70.251 1.00 44.62 204 GLU A N 1
ATOM 1620 C CA . GLU A 1 204 ? -44.716 4.905 70.829 1.00 44.62 204 GLU A CA 1
ATOM 1621 C C . GLU A 1 204 ? -44.754 4.620 72.346 1.00 44.62 204 GLU A C 1
ATOM 1623 O O . GLU A 1 204 ? -45.635 5.106 73.049 1.00 44.62 204 GLU A O 1
ATOM 1628 N N . PHE A 1 205 ? -43.734 3.950 72.901 1.00 45.06 205 PHE A N 1
ATOM 1629 C CA . PHE A 1 205 ? -43.591 3.740 74.352 1.00 45.06 205 PHE A CA 1
ATOM 1630 C C . PHE A 1 205 ? -42.948 4.918 75.111 1.00 45.06 205 PHE A C 1
ATOM 1632 O O . PHE A 1 205 ? -42.753 4.842 76.327 1.00 45.06 205 PHE A O 1
ATOM 1639 N N . ARG A 1 206 ? -42.622 6.036 74.444 1.00 52.75 206 ARG A N 1
ATOM 1640 C CA . ARG A 1 206 ? -42.270 7.286 75.139 1.00 52.75 206 ARG A CA 1
ATOM 1641 C C . ARG A 1 206 ? -43.548 8.014 75.547 1.00 52.75 206 ARG A C 1
ATOM 1643 O O . ARG A 1 206 ? -44.281 8.512 74.699 1.00 52.75 206 ARG A O 1
ATOM 1650 N N . LEU A 1 207 ? -43.770 8.146 76.854 1.00 53.84 207 LEU A N 1
ATOM 1651 C CA . LEU A 1 207 ? -44.844 8.968 77.410 1.00 53.84 207 LEU A CA 1
ATOM 1652 C C . LEU A 1 207 ? -44.693 10.430 76.956 1.00 53.84 207 LEU A C 1
ATOM 1654 O O . LEU A 1 207 ? -43.886 11.183 77.500 1.00 53.84 207 LEU A O 1
ATOM 1658 N N . LYS A 1 208 ? -45.485 10.845 75.965 1.00 58.88 208 LYS A N 1
ATOM 1659 C CA . LYS A 1 208 ? -45.663 12.256 75.600 1.00 58.88 208 LYS A CA 1
ATOM 1660 C C . LYS A 1 208 ? -46.705 12.882 76.532 1.00 58.88 208 LYS A C 1
ATOM 1662 O O . LYS A 1 208 ? -47.839 13.104 76.129 1.00 58.88 208 LYS A O 1
ATOM 1667 N N . TYR A 1 209 ? -46.345 13.138 77.792 1.00 63.84 209 TYR A N 1
ATOM 1668 C CA . TYR A 1 209 ? -47.224 13.894 78.704 1.00 63.84 209 TYR A CA 1
ATOM 1669 C C . TYR A 1 209 ? -47.301 15.384 78.355 1.00 63.84 209 TYR A C 1
ATOM 1671 O O . TYR A 1 209 ? -48.232 16.065 78.769 1.00 63.84 209 TYR A O 1
ATOM 1679 N N . VAL A 1 210 ? -46.312 15.888 77.618 1.00 62.09 210 VAL A N 1
ATOM 1680 C CA . VAL A 1 210 ? -46.156 17.300 77.277 1.00 62.09 210 VAL A CA 1
ATOM 1681 C C . VAL A 1 210 ? -45.705 17.415 75.822 1.00 62.09 210 VAL A C 1
ATOM 1683 O O . VAL A 1 210 ? -44.826 16.665 75.391 1.00 62.09 210 VAL A O 1
ATOM 1686 N N . PHE A 1 211 ? -46.303 18.345 75.075 1.00 61.66 211 PHE A N 1
ATOM 1687 C CA . PHE A 1 211 ? -45.977 18.625 73.676 1.00 61.66 211 PHE A CA 1
ATOM 1688 C C . PHE A 1 211 ? -45.013 19.811 73.525 1.00 61.66 211 PHE A C 1
ATOM 1690 O O . PHE A 1 211 ? -44.215 19.820 72.588 1.00 61.66 211 PHE A O 1
ATOM 1697 N N . THR A 1 212 ? -45.043 20.794 74.436 1.00 72.81 212 THR A N 1
ATOM 1698 C CA . THR A 1 212 ? -44.189 21.997 74.359 1.00 72.81 212 THR A CA 1
ATOM 1699 C C . THR A 1 212 ? -43.489 22.347 75.676 1.00 72.81 212 THR A C 1
ATOM 1701 O O . THR A 1 212 ? -43.984 22.087 76.768 1.00 72.81 212 THR A O 1
ATOM 1704 N N . TYR A 1 213 ? -42.327 23.010 75.600 1.00 69.38 213 TYR A N 1
ATOM 1705 C CA . TYR A 1 213 ? -41.560 23.418 76.790 1.00 69.38 213 TYR A CA 1
ATOM 1706 C C . TYR A 1 213 ? -42.336 24.332 77.758 1.00 69.38 213 TYR A C 1
ATOM 1708 O O . TYR A 1 213 ? -42.019 24.355 78.947 1.00 69.38 213 TYR A O 1
ATOM 1716 N N . HIS A 1 214 ? -43.345 25.063 77.274 1.00 74.44 214 HIS A N 1
ATOM 1717 C CA . HIS A 1 214 ? -44.181 25.945 78.094 1.00 74.44 214 HIS A CA 1
ATOM 1718 C C . HIS A 1 214 ? -45.169 25.183 78.988 1.00 74.44 214 HIS A C 1
ATOM 1720 O O . HIS A 1 214 ? -45.494 25.663 80.069 1.00 74.44 214 HIS A O 1
ATOM 1726 N N . GLU A 1 215 ? -45.587 23.980 78.590 1.00 78.75 215 GLU A N 1
ATOM 1727 C CA . GLU A 1 215 ? -46.493 23.117 79.365 1.00 78.75 215 GLU A CA 1
ATOM 1728 C C . GLU A 1 215 ? -45.773 22.400 80.521 1.00 78.75 215 GLU A C 1
ATOM 1730 O O . GLU A 1 215 ? -46.407 21.995 81.493 1.00 78.75 215 GLU A O 1
ATOM 1735 N N . VAL A 1 216 ? -44.439 22.285 80.467 1.00 77.75 216 VAL A N 1
ATOM 1736 C CA . VAL A 1 216 ? -43.635 21.670 81.541 1.00 77.75 216 VAL A CA 1
ATOM 1737 C C . VAL A 1 216 ? -43.623 22.546 82.800 1.00 77.75 216 VAL A C 1
ATOM 1739 O O . VAL A 1 216 ? -43.677 22.034 83.918 1.00 77.75 216 VAL A O 1
ATOM 1742 N N . ILE A 1 217 ? -43.573 23.871 82.628 1.00 80.19 217 ILE A N 1
ATOM 1743 C CA . ILE A 1 217 ? -43.476 24.847 83.723 1.00 80.19 217 ILE A CA 1
ATOM 1744 C C . ILE A 1 217 ? -44.638 24.709 84.724 1.00 80.19 217 ILE A C 1
ATOM 1746 O O . ILE A 1 217 ? -44.357 24.525 85.908 1.00 80.19 217 ILE A O 1
ATOM 1750 N N . PRO A 1 218 ? -45.926 24.735 84.321 1.00 81.50 218 PRO A N 1
ATOM 1751 C CA . PRO A 1 218 ? -47.026 24.593 85.272 1.00 81.50 218 PRO A CA 1
ATOM 1752 C C . PRO A 1 218 ? -47.034 23.234 85.988 1.00 81.50 218 PRO A C 1
ATOM 1754 O O . PRO A 1 218 ? -47.405 23.182 87.157 1.00 81.50 218 PRO A O 1
ATOM 1757 N N . ILE A 1 219 ? -46.588 22.149 85.344 1.00 82.06 219 ILE A N 1
ATOM 1758 C CA . ILE A 1 219 ? -46.520 20.814 85.968 1.00 82.06 219 ILE A CA 1
ATOM 1759 C C . ILE A 1 219 ? -45.468 20.786 87.084 1.00 82.06 219 ILE A C 1
ATOM 1761 O O . ILE A 1 219 ? -45.736 20.295 88.183 1.00 82.06 219 ILE A O 1
ATOM 1765 N N . LEU A 1 220 ? -44.290 21.361 86.831 1.00 82.25 220 LEU A N 1
ATOM 1766 C CA . LEU A 1 220 ? -43.234 21.484 87.837 1.00 82.25 220 LEU A CA 1
ATOM 1767 C C . LEU A 1 220 ? -43.655 22.411 88.986 1.00 82.25 220 LEU A C 1
ATOM 1769 O O . LEU A 1 220 ? -43.433 22.084 90.150 1.00 82.25 220 LEU A O 1
ATOM 1773 N N . MET A 1 221 ? -44.335 23.522 88.683 1.00 83.38 221 MET A N 1
ATOM 1774 C CA . MET A 1 221 ? -44.809 24.483 89.691 1.00 83.38 221 MET A CA 1
ATOM 1775 C C . MET A 1 221 ? -45.934 23.938 90.580 1.00 83.38 221 MET A C 1
ATOM 1777 O O . MET A 1 221 ? -46.109 24.419 91.694 1.00 83.38 221 MET A O 1
ATOM 1781 N N . GLN A 1 222 ? -46.651 22.901 90.141 1.00 84.38 222 GLN A N 1
ATOM 1782 C CA . GLN A 1 222 ? -47.642 22.186 90.956 1.00 84.38 222 GLN A CA 1
ATOM 1783 C C . GLN A 1 222 ? -47.023 21.155 91.916 1.00 84.38 222 GLN A C 1
ATOM 1785 O O . GLN A 1 222 ? -47.766 20.469 92.616 1.00 84.38 222 GLN A O 1
ATOM 1790 N N . TRP A 1 223 ? -45.689 21.026 91.949 1.00 82.31 223 TRP A N 1
ATOM 1791 C CA . TRP A 1 223 ? -44.945 20.145 92.865 1.00 82.31 223 TRP A CA 1
ATOM 1792 C C . TRP A 1 223 ? -45.293 18.656 92.686 1.00 82.31 223 TRP A C 1
ATOM 1794 O O . TRP A 1 223 ? -45.186 17.852 93.609 1.00 82.31 223 TRP A O 1
ATOM 1804 N N . GLN A 1 224 ? -45.704 18.279 91.472 1.00 82.06 224 GLN A N 1
ATOM 1805 C CA . GLN A 1 224 ? -46.186 16.933 91.139 1.00 82.06 224 GLN A CA 1
ATOM 1806 C C . GLN A 1 224 ? -45.093 15.992 90.620 1.00 82.06 224 GLN A C 1
ATOM 1808 O O . GLN A 1 224 ? -45.394 14.850 90.284 1.00 82.06 224 GLN A O 1
ATOM 1813 N N . VAL A 1 225 ? -43.840 16.443 90.542 1.00 86.56 225 VAL A N 1
ATOM 1814 C CA . VAL A 1 225 ? -42.709 15.632 90.077 1.00 86.56 225 VAL A CA 1
ATOM 1815 C C . VAL A 1 225 ? -41.716 15.460 91.218 1.00 86.56 225 VAL A C 1
ATOM 1817 O O . VAL A 1 225 ? -41.203 16.434 91.775 1.00 86.56 225 VAL A O 1
ATOM 1820 N N . MET A 1 226 ? -41.453 14.206 91.570 1.00 87.81 226 MET A N 1
ATOM 1821 C CA . MET A 1 226 ? -40.502 13.831 92.607 1.00 87.81 226 MET A CA 1
ATOM 1822 C C . MET A 1 226 ? -39.388 12.988 92.000 1.00 87.81 226 MET A C 1
ATOM 1824 O O . MET A 1 226 ? -39.656 12.076 91.224 1.00 87.81 226 MET A O 1
ATOM 1828 N N . ILE A 1 227 ? -38.147 13.281 92.373 1.00 89.12 227 ILE A N 1
ATOM 1829 C CA . ILE A 1 227 ? -36.964 12.509 91.988 1.00 89.12 227 ILE A CA 1
ATOM 1830 C C . ILE A 1 227 ? -36.327 12.007 93.280 1.00 89.12 227 ILE A C 1
ATOM 1832 O O . ILE A 1 227 ? -36.026 12.804 94.174 1.00 89.12 227 ILE A O 1
ATOM 1836 N N . ASP A 1 228 ? -36.218 10.687 93.414 1.00 87.12 228 ASP A N 1
ATOM 1837 C CA . ASP A 1 228 ? -35.774 9.980 94.622 1.00 87.12 228 ASP A CA 1
ATOM 1838 C C . ASP A 1 228 ? -36.501 10.431 95.898 1.00 87.12 228 ASP A C 1
ATOM 1840 O O . ASP A 1 228 ? -35.903 10.679 96.948 1.00 87.12 228 ASP A O 1
ATOM 1844 N N . GLY A 1 229 ? -37.819 10.603 95.795 1.00 84.88 229 GLY A N 1
ATOM 1845 C CA . GLY A 1 229 ? -38.655 11.010 96.924 1.00 84.88 229 GLY A CA 1
ATOM 1846 C C . GLY A 1 229 ? -38.562 12.495 97.298 1.00 84.88 229 GLY A C 1
ATOM 1847 O O . GLY A 1 229 ? -39.216 12.913 98.251 1.00 84.88 229 GLY A O 1
ATOM 1848 N N . LYS A 1 230 ? -37.805 13.317 96.559 1.00 87.38 230 LYS A N 1
ATOM 1849 C CA . LYS A 1 230 ? -37.743 14.775 96.753 1.00 87.38 230 LYS A CA 1
ATOM 1850 C C . LYS A 1 230 ? -38.461 15.495 95.621 1.00 87.38 230 LYS A C 1
ATOM 1852 O O . LYS A 1 230 ? -38.200 15.223 94.454 1.00 87.38 230 LYS A O 1
ATOM 1857 N N . VAL A 1 231 ? -39.335 16.440 95.960 1.00 89.56 231 VAL A N 1
ATOM 1858 C CA . VAL A 1 231 ? -40.007 17.295 94.970 1.00 89.56 231 VAL A CA 1
ATOM 1859 C C . VAL A 1 231 ? -38.961 18.137 94.240 1.00 89.56 231 VAL A C 1
ATOM 1861 O O . VAL A 1 231 ? -38.147 18.805 94.881 1.00 89.56 231 VAL A O 1
ATOM 1864 N N . ARG A 1 232 ? -38.978 18.108 92.904 1.00 90.12 232 ARG A N 1
ATOM 1865 C CA . ARG A 1 232 ? -38.100 18.923 92.057 1.00 90.12 232 ARG A CA 1
ATOM 1866 C C . ARG A 1 232 ? -38.949 19.793 91.138 1.00 90.12 232 ARG A C 1
ATOM 1868 O O . ARG A 1 232 ? -39.778 19.294 90.388 1.00 90.12 232 ARG A O 1
ATOM 1875 N N . THR A 1 233 ? -38.731 21.100 91.225 1.00 84.06 233 THR A N 1
ATOM 1876 C CA . THR A 1 233 ? -39.419 22.129 90.428 1.00 84.06 233 THR A CA 1
ATOM 1877 C C . THR A 1 233 ? -38.525 22.701 89.325 1.00 84.06 233 THR A C 1
ATOM 1879 O O . THR A 1 233 ? -39.013 23.400 88.440 1.00 84.06 233 THR A O 1
ATOM 1882 N N . ASP A 1 234 ? -37.221 22.409 89.365 1.00 82.88 234 ASP A N 1
ATOM 1883 C CA . ASP A 1 234 ? -36.269 22.839 88.347 1.00 82.88 234 ASP A CA 1
ATOM 1884 C C . ASP A 1 234 ? -36.372 21.947 87.104 1.00 82.88 234 ASP A C 1
ATOM 1886 O O . ASP A 1 234 ? -36.234 20.724 87.170 1.00 82.88 234 ASP A O 1
ATOM 1890 N N . ARG A 1 235 ? -36.593 22.584 85.954 1.00 80.44 235 ARG A N 1
ATOM 1891 C CA . ARG A 1 235 ? -36.674 21.927 84.647 1.00 80.44 235 ARG A CA 1
ATOM 1892 C C . ARG A 1 235 ? -35.330 21.339 84.218 1.00 80.44 235 ARG A C 1
ATOM 1894 O O . ARG A 1 235 ? -35.312 20.373 83.461 1.00 80.44 235 ARG A O 1
ATOM 1901 N N . THR A 1 236 ? -34.226 21.939 84.647 1.00 82.75 236 THR A N 1
ATOM 1902 C CA . THR A 1 236 ? -32.864 21.519 84.289 1.00 82.75 236 THR A CA 1
ATOM 1903 C C . THR A 1 236 ? -32.196 20.681 85.370 1.00 82.75 236 THR A C 1
ATOM 1905 O O . THR A 1 236 ? -30.984 20.483 85.324 1.00 82.75 236 THR A O 1
ATOM 1908 N N . TYR A 1 237 ? -32.977 20.155 86.318 1.00 85.00 237 TYR A N 1
ATOM 1909 C CA . TYR A 1 237 ? -32.452 19.266 87.340 1.00 85.00 237 TYR A CA 1
ATOM 1910 C C . TYR A 1 237 ? -31.799 18.034 86.682 1.00 85.00 237 TYR A C 1
ATOM 1912 O O . TYR A 1 237 ? -32.471 17.337 85.914 1.00 85.00 237 TYR A O 1
ATOM 1920 N N . PRO A 1 238 ? -30.508 17.763 86.941 1.00 87.19 238 PRO A N 1
ATOM 1921 C CA . PRO A 1 238 ? -29.829 16.617 86.355 1.00 87.19 238 PRO A CA 1
ATOM 1922 C C . PRO A 1 238 ? -30.426 15.330 86.924 1.00 87.19 238 PRO A C 1
ATOM 1924 O O . PRO A 1 238 ? -30.593 15.204 88.136 1.00 87.19 238 PRO A O 1
ATOM 1927 N N . VAL A 1 239 ? -30.765 14.391 86.042 1.00 84.81 239 VAL A N 1
ATOM 1928 C CA . VAL A 1 239 ? -31.259 13.069 86.431 1.00 84.81 239 VAL A CA 1
ATOM 1929 C C . VAL A 1 239 ? -30.233 12.035 86.016 1.00 84.81 239 VAL A C 1
ATOM 1931 O O . VAL A 1 239 ? -29.825 12.001 84.852 1.00 84.81 239 VAL A O 1
ATOM 1934 N N . ASP A 1 240 ? -29.818 11.220 86.975 1.00 85.25 240 ASP A N 1
ATOM 1935 C CA . ASP A 1 240 ? -28.747 10.255 86.807 1.00 85.25 240 ASP A CA 1
ATOM 1936 C C . ASP A 1 240 ? -29.281 8.839 86.562 1.00 85.25 240 ASP A C 1
ATOM 1938 O O . ASP A 1 240 ? -30.475 8.527 86.630 1.00 85.25 240 ASP A O 1
ATOM 1942 N N . PHE A 1 241 ? -28.353 7.948 86.222 1.00 83.12 241 PHE A N 1
ATOM 1943 C CA . PHE A 1 241 ? -28.640 6.538 86.002 1.00 83.12 241 PHE A CA 1
ATOM 1944 C C . PHE A 1 241 ? -29.256 5.890 87.246 1.00 83.12 241 PHE A C 1
ATOM 1946 O O . PHE A 1 241 ? -28.685 5.943 88.331 1.00 83.12 241 PHE A O 1
ATOM 1953 N N . MET A 1 242 ? -30.389 5.212 87.039 1.00 85.56 242 MET A N 1
ATOM 1954 C CA . MET A 1 242 ? -31.206 4.538 88.059 1.00 85.56 242 MET A CA 1
ATOM 1955 C C . MET A 1 242 ? -31.988 5.435 89.022 1.00 85.56 242 MET A C 1
ATOM 1957 O O . MET A 1 242 ? -32.614 4.891 89.939 1.00 85.56 242 MET A O 1
ATOM 1961 N N . ASP A 1 243 ? -32.036 6.748 88.794 1.00 88.62 243 ASP A N 1
ATOM 1962 C CA . ASP A 1 243 ? -32.912 7.628 89.566 1.00 88.62 243 ASP A CA 1
ATOM 1963 C C . ASP A 1 243 ? -34.385 7.241 89.389 1.00 88.62 243 ASP A C 1
ATOM 1965 O O . ASP A 1 243 ? -34.825 6.799 88.315 1.00 88.62 243 ASP A O 1
ATOM 1969 N N . VAL A 1 244 ? -35.141 7.388 90.479 1.00 87.69 244 VAL A N 1
ATOM 1970 C CA . VAL A 1 244 ? -36.564 7.051 90.527 1.00 87.69 244 VAL A CA 1
ATOM 1971 C C . VAL A 1 244 ? -37.384 8.328 90.399 1.00 87.69 244 VAL A C 1
ATOM 1973 O O . VAL A 1 244 ? -37.361 9.187 91.279 1.00 87.69 244 VAL A O 1
ATOM 1976 N N . VAL A 1 245 ? -38.135 8.445 89.306 1.00 88.94 245 VAL A N 1
ATOM 1977 C CA . VAL A 1 245 ? -39.066 9.548 89.052 1.00 88.94 245 VAL A CA 1
ATOM 1978 C C . VAL A 1 245 ? -40.477 9.110 89.427 1.00 88.94 245 VAL A C 1
ATOM 1980 O O . VAL A 1 245 ? -41.029 8.177 88.846 1.00 88.94 245 VAL A O 1
ATOM 1983 N N . SER A 1 246 ? -41.079 9.807 90.380 1.00 86.31 246 SER A N 1
ATOM 1984 C CA . SER A 1 246 ? -42.416 9.540 90.905 1.00 86.31 246 SER A CA 1
ATOM 1985 C C . SER A 1 246 ? -43.354 10.700 90.587 1.00 86.31 246 SER A C 1
ATOM 1987 O O . SER A 1 246 ? -43.014 11.862 90.821 1.00 86.31 246 SER A O 1
ATOM 1989 N N . ILE A 1 247 ? -44.552 10.386 90.087 1.00 87.62 247 ILE A N 1
ATOM 1990 C CA . ILE A 1 247 ? -45.627 11.358 89.851 1.00 87.62 247 ILE A CA 1
ATOM 1991 C C . ILE A 1 247 ? -46.795 10.999 90.780 1.00 87.62 247 ILE A C 1
ATOM 1993 O O . ILE A 1 247 ? -47.582 10.102 90.461 1.00 87.62 247 ILE A O 1
ATOM 1997 N N . PRO A 1 248 ? -46.947 11.678 91.934 1.00 83.75 248 PRO A N 1
ATOM 1998 C CA . PRO A 1 248 ? -47.941 11.304 92.941 1.00 83.75 248 PRO A CA 1
ATOM 1999 C C . PRO A 1 248 ? -49.383 11.376 92.433 1.00 83.75 248 PRO A C 1
ATOM 2001 O O . PRO A 1 248 ? -50.217 10.564 92.818 1.00 83.75 248 PRO A O 1
ATOM 2004 N N . LYS A 1 249 ? -49.682 12.321 91.530 1.00 83.56 249 LYS A N 1
ATOM 2005 C CA . LYS A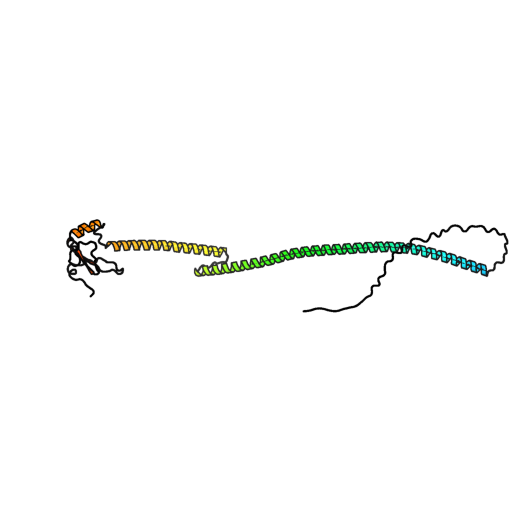 1 249 ? -51.040 12.546 91.008 1.00 83.56 249 LYS A CA 1
ATOM 2006 C C . LYS A 1 249 ? -51.567 11.381 90.173 1.00 83.56 249 LYS A C 1
ATOM 2008 O O . LYS A 1 249 ? -52.765 11.123 90.174 1.00 83.56 249 LYS A O 1
ATOM 2013 N N . THR A 1 250 ? -50.685 10.702 89.449 1.00 82.38 250 THR A N 1
ATOM 2014 C CA . THR A 1 250 ? -51.039 9.559 88.598 1.00 82.38 250 THR A CA 1
ATOM 2015 C C . THR A 1 250 ? -50.684 8.222 89.248 1.00 82.38 250 THR A C 1
ATOM 2017 O O . THR A 1 250 ? -50.998 7.179 88.685 1.00 82.38 250 THR A O 1
ATOM 2020 N N . ASN A 1 251 ? -50.065 8.249 90.435 1.00 83.31 251 ASN A N 1
ATOM 2021 C CA . ASN A 1 251 ? -49.519 7.091 91.139 1.00 83.31 251 ASN A CA 1
ATOM 2022 C C . ASN A 1 251 ? -48.638 6.205 90.240 1.00 83.31 251 ASN A C 1
ATOM 2024 O O . ASN A 1 251 ? -48.734 4.979 90.258 1.00 83.31 251 ASN A O 1
ATOM 2028 N N . VAL A 1 252 ? -47.805 6.839 89.407 1.00 84.56 252 VAL A N 1
ATOM 2029 C CA . VAL A 1 252 ? -46.878 6.128 88.521 1.00 84.56 252 VAL A CA 1
ATOM 2030 C C . VAL A 1 252 ? -45.449 6.466 88.902 1.00 84.56 252 VAL A C 1
ATOM 2032 O O . VAL A 1 252 ? -45.100 7.627 89.132 1.00 84.56 252 VAL A O 1
ATOM 2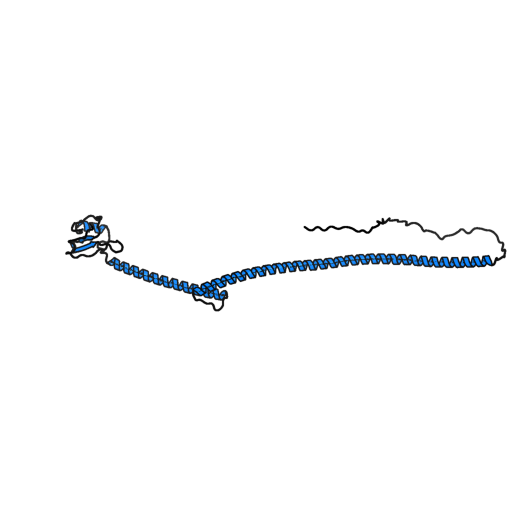035 N N . ASN A 1 253 ? -44.625 5.426 88.944 1.00 87.62 253 ASN A N 1
ATOM 2036 C CA . ASN A 1 253 ? -43.220 5.502 89.290 1.00 87.62 253 ASN A CA 1
ATOM 2037 C C . ASN A 1 253 ? -42.378 4.926 88.154 1.00 87.62 253 ASN A C 1
ATOM 2039 O O . ASN A 1 253 ? -42.731 3.902 87.561 1.00 87.62 253 ASN A O 1
ATOM 2043 N N . PHE A 1 254 ? -41.256 5.572 87.867 1.00 88.25 254 PHE A N 1
ATOM 2044 C CA . PHE A 1 254 ? -40.356 5.210 86.784 1.00 88.25 254 PHE A CA 1
ATOM 2045 C C . PHE A 1 254 ? -38.921 5.158 87.278 1.00 88.25 254 PHE A C 1
ATOM 2047 O O . PHE A 1 254 ? -38.513 5.969 88.100 1.00 88.25 254 PHE A O 1
ATOM 2054 N N . GLN A 1 255 ? -38.148 4.231 86.734 1.00 88.38 255 GLN A N 1
ATOM 2055 C CA . GLN A 1 255 ? -36.700 4.204 86.854 1.00 88.38 255 GLN A CA 1
ATOM 2056 C C . GLN A 1 255 ? -36.071 4.557 85.516 1.00 88.38 255 GLN A C 1
ATOM 2058 O O . GLN A 1 255 ? -36.634 4.227 84.469 1.00 88.38 255 GLN A O 1
ATOM 2063 N N . LEU A 1 256 ? -34.892 5.174 85.559 1.00 87.75 256 LEU A N 1
ATOM 2064 C CA . LEU A 1 256 ? -34.139 5.587 84.375 1.00 87.75 256 LEU A CA 1
ATOM 2065 C C . LEU A 1 256 ? -32.864 4.748 84.161 1.00 87.75 256 LEU A C 1
ATOM 2067 O O . LEU A 1 256 ? -31.756 5.215 84.439 1.00 87.75 256 LEU A O 1
ATOM 2071 N N . PRO A 1 257 ? -32.974 3.496 83.676 1.00 86.69 257 PRO A N 1
ATOM 2072 C CA . PRO A 1 257 ? -31.828 2.756 83.168 1.00 86.69 257 PRO A CA 1
ATOM 2073 C C . PRO A 1 257 ? -31.387 3.258 81.781 1.00 86.69 257 PRO A C 1
ATOM 2075 O O . PRO A 1 257 ? -32.149 3.872 81.030 1.00 86.69 257 PRO A O 1
ATOM 2078 N N . TYR A 1 258 ? -30.145 2.938 81.422 1.00 83.88 258 TYR A N 1
ATOM 2079 C CA . TYR A 1 258 ? -29.624 3.073 80.069 1.00 83.88 258 TYR A CA 1
ATOM 2080 C C . TYR A 1 258 ? -30.038 1.875 79.219 1.00 83.88 258 TYR A C 1
ATOM 2082 O O . TYR A 1 258 ? -29.908 0.726 79.638 1.00 83.88 258 TYR A O 1
ATOM 2090 N N . ASP A 1 259 ? -30.470 2.154 77.997 1.00 78.50 259 ASP A N 1
ATOM 2091 C CA . ASP A 1 259 ? -30.564 1.162 76.933 1.00 78.50 259 ASP A CA 1
ATOM 2092 C C . ASP A 1 259 ? -29.158 0.832 76.377 1.00 78.50 259 ASP A C 1
ATOM 2094 O O . ASP A 1 259 ? -28.180 1.551 76.598 1.00 78.50 259 ASP A O 1
ATOM 2098 N N . THR A 1 260 ? -29.062 -0.230 75.583 1.00 74.19 260 THR A N 1
ATOM 2099 C CA . THR A 1 260 ? -27.908 -0.653 74.770 1.00 74.19 260 THR A CA 1
ATOM 2100 C C . THR A 1 260 ? -27.272 0.480 73.953 1.00 74.19 260 THR A C 1
ATOM 2102 O O . THR A 1 260 ? -26.073 0.453 73.685 1.00 74.19 260 THR A O 1
ATOM 2105 N N . LYS A 1 261 ? -28.044 1.520 73.613 1.00 81.00 261 LYS A N 1
ATOM 2106 C CA . LYS A 1 261 ? -27.592 2.731 72.904 1.00 81.00 261 LYS A CA 1
ATOM 2107 C C . LYS A 1 261 ? -27.150 3.880 73.828 1.00 81.00 261 LYS A C 1
ATOM 2109 O O . LYS A 1 261 ? -26.963 4.994 73.351 1.00 81.00 261 LYS A O 1
ATOM 2114 N N . ARG A 1 262 ? -27.009 3.636 75.139 1.00 75.19 262 ARG A N 1
ATOM 2115 C CA . ARG A 1 262 ? -26.708 4.631 76.194 1.00 75.19 262 ARG A CA 1
ATOM 2116 C C . ARG A 1 262 ? -27.704 5.795 76.298 1.00 75.19 262 ARG A C 1
ATOM 2118 O O . ARG A 1 262 ? -27.370 6.857 76.811 1.00 75.19 262 ARG A O 1
ATOM 2125 N N . LEU A 1 263 ? -28.936 5.601 75.837 1.00 78.31 263 LEU A N 1
ATOM 2126 C CA . LEU A 1 263 ? -30.032 6.550 76.035 1.00 78.31 263 LEU A CA 1
ATOM 2127 C C . LEU A 1 263 ? -30.862 6.130 77.249 1.00 78.31 263 LEU A C 1
ATOM 2129 O O . LEU A 1 263 ? -31.003 4.936 77.508 1.00 78.31 263 LEU A O 1
ATOM 2133 N N . PHE A 1 264 ? -31.429 7.096 77.972 1.00 80.56 264 PHE A N 1
ATOM 2134 C CA . PHE A 1 264 ? -32.363 6.795 79.055 1.00 80.56 264 PHE A CA 1
ATOM 2135 C C . PHE A 1 264 ? -33.659 6.194 78.508 1.00 80.56 264 PHE A C 1
ATOM 2137 O O . PHE A 1 264 ? -34.295 6.758 77.611 1.00 80.56 264 PHE A O 1
ATOM 2144 N N . HIS A 1 265 ? -34.061 5.069 79.089 1.00 82.88 265 HIS A N 1
ATOM 2145 C CA . HIS A 1 265 ? -35.351 4.433 78.861 1.00 82.88 265 HIS A CA 1
ATOM 2146 C C . HIS A 1 265 ? -36.204 4.554 80.129 1.00 82.88 265 HIS A C 1
ATOM 2148 O O . HIS A 1 265 ? -35.682 4.433 81.231 1.00 82.88 265 HIS A O 1
ATOM 2154 N N . LEU A 1 266 ? -37.509 4.808 79.993 1.00 81.19 266 LEU A N 1
ATOM 2155 C CA . LEU A 1 266 ? -38.422 4.863 81.139 1.00 81.19 266 LEU A CA 1
ATOM 2156 C C . LEU A 1 266 ? -38.900 3.449 81.468 1.00 81.19 266 LEU A C 1
ATOM 2158 O O . LEU A 1 266 ? -39.689 2.876 80.724 1.00 81.19 266 LEU A O 1
ATOM 2162 N N . HIS A 1 267 ? -38.457 2.904 82.597 1.00 84.44 267 HIS A N 1
ATOM 2163 C CA . HIS A 1 267 ? -38.909 1.605 83.086 1.00 84.44 267 HIS A CA 1
ATOM 2164 C C . HIS A 1 267 ? -39.934 1.790 84.211 1.00 84.44 267 HIS A C 1
ATOM 2166 O O . HIS A 1 267 ? -39.607 2.345 85.259 1.00 84.44 267 HIS A O 1
ATOM 2172 N N . SER A 1 268 ? -41.177 1.340 84.019 1.00 83.19 268 SER A N 1
ATOM 2173 C CA . SER A 1 268 ? -42.214 1.456 85.054 1.00 83.19 268 SER A CA 1
ATOM 2174 C C . SER A 1 268 ? -41.901 0.562 86.260 1.00 83.19 268 SER A C 1
ATOM 2176 O O . SER A 1 268 ? -41.563 -0.613 86.111 1.00 83.19 268 SER A O 1
ATOM 2178 N N . LEU A 1 269 ? -42.013 1.121 87.465 1.00 84.12 269 LEU A N 1
ATOM 2179 C CA . LEU A 1 269 ? -41.794 0.427 88.731 1.00 84.12 269 LEU A CA 1
ATOM 2180 C C . LEU A 1 269 ? -43.086 0.324 89.544 1.00 84.12 269 LEU A C 1
ATOM 2182 O O . LEU A 1 269 ? -43.939 1.208 89.515 1.00 84.12 269 LEU A O 1
ATOM 2186 N N . ARG A 1 270 ? -43.185 -0.741 90.346 1.00 84.06 270 ARG A N 1
ATOM 2187 C CA . ARG A 1 270 ? -44.221 -0.878 91.384 1.00 84.06 270 ARG A CA 1
ATOM 2188 C C . ARG A 1 270 ? -43.821 -0.109 92.645 1.00 84.06 270 ARG A C 1
ATOM 2190 O O . ARG A 1 270 ? -42.642 -0.078 92.987 1.00 84.06 270 ARG A O 1
ATOM 2197 N N . ASP A 1 271 ? -44.792 0.358 93.425 1.00 81.94 271 ASP A N 1
ATOM 2198 C CA . ASP A 1 271 ? -44.584 1.173 94.643 1.00 81.94 271 ASP A CA 1
ATOM 2199 C C . ASP A 1 271 ? -43.672 0.537 95.706 1.00 81.94 271 ASP A C 1
ATOM 2201 O O . ASP A 1 271 ? -43.049 1.223 96.510 1.00 81.94 271 ASP A O 1
ATOM 2205 N N . LYS A 1 272 ? -43.559 -0.797 95.736 1.00 80.88 272 LYS A N 1
ATOM 2206 C CA . LYS A 1 272 ? -42.635 -1.491 96.652 1.00 80.88 272 LYS A CA 1
ATOM 2207 C C . LYS A 1 272 ? -41.166 -1.319 96.253 1.00 80.88 272 LYS A C 1
ATOM 2209 O O . LYS A 1 272 ? -40.296 -1.380 97.115 1.00 80.88 272 LYS A O 1
ATOM 2214 N N . GLN A 1 273 ? -40.901 -1.147 94.961 1.00 78.38 273 GLN A N 1
ATOM 2215 C CA . GLN A 1 273 ? -39.558 -1.092 94.380 1.00 78.38 273 GLN A CA 1
ATOM 2216 C C . GLN A 1 273 ? -38.981 0.326 94.352 1.00 78.38 273 GLN A C 1
ATOM 2218 O O . GLN A 1 273 ? -37.781 0.483 94.193 1.00 78.38 273 GLN A O 1
ATOM 2223 N N . THR A 1 274 ? -39.803 1.355 94.563 1.00 80.50 274 THR A N 1
ATOM 2224 C CA . THR A 1 274 ? -39.363 2.761 94.582 1.00 80.50 274 THR A CA 1
ATOM 2225 C C . THR A 1 274 ? -38.573 3.137 95.831 1.00 80.50 274 THR A C 1
ATOM 2227 O O . THR A 1 274 ? -37.911 4.169 95.858 1.00 80.50 274 THR A O 1
ATOM 2230 N N . LYS A 1 275 ? -38.633 2.304 96.877 1.00 82.25 275 LYS A N 1
ATOM 2231 C CA . LYS A 1 275 ? -37.978 2.554 98.169 1.00 82.25 275 LYS A CA 1
ATOM 2232 C C . LYS A 1 275 ? -36.461 2.365 98.137 1.00 82.25 275 LYS A C 1
ATOM 2234 O O . LYS A 1 275 ? -35.794 2.781 99.078 1.00 82.25 275 LYS A O 1
ATOM 2239 N N . PHE A 1 276 ? -35.924 1.712 97.111 1.00 81.56 276 PHE A N 1
ATOM 2240 C CA . PHE A 1 276 ? -34.499 1.421 96.998 1.00 81.56 276 PHE A CA 1
ATOM 2241 C C . PHE A 1 276 ? -33.995 1.740 95.589 1.00 81.56 276 PHE A C 1
ATOM 2243 O O . PHE A 1 276 ? -34.689 1.499 94.605 1.00 81.56 276 PHE A O 1
ATOM 2250 N N . LYS A 1 277 ? -32.762 2.247 95.492 1.00 82.81 277 LYS A N 1
ATOM 2251 C CA . LYS A 1 277 ? -32.029 2.394 94.228 1.00 82.81 277 LYS A CA 1
ATOM 2252 C C . LYS A 1 277 ? -30.636 1.792 94.361 1.00 82.81 277 LYS A C 1
ATOM 2254 O O . LYS A 1 277 ? -30.068 1.796 95.452 1.00 82.81 277 LYS A O 1
ATOM 2259 N N . LEU A 1 278 ? -30.104 1.239 93.271 1.00 81.06 278 LEU A N 1
ATOM 2260 C CA . LEU A 1 278 ? -28.722 0.765 93.246 1.00 81.06 278 LEU A CA 1
ATOM 2261 C C . LEU A 1 278 ? -27.816 1.950 92.922 1.00 81.06 278 LEU A C 1
ATOM 2263 O O . LEU A 1 278 ? -28.008 2.622 91.912 1.00 81.06 278 LEU A O 1
ATOM 2267 N N . CYS A 1 279 ? -26.815 2.166 93.767 1.00 80.19 279 CYS A N 1
ATOM 2268 C CA . CYS A 1 279 ? -25.769 3.153 93.550 1.00 80.19 279 CYS A CA 1
ATOM 2269 C C . CYS A 1 279 ? -24.439 2.427 93.356 1.00 80.19 279 CYS A C 1
ATOM 2271 O O . CYS A 1 279 ? -24.164 1.432 94.029 1.00 80.19 279 CYS A O 1
ATOM 2273 N N . LYS A 1 280 ? -23.602 2.940 92.458 1.00 81.56 280 LYS A N 1
ATOM 2274 C CA . LYS A 1 280 ? -22.201 2.530 92.380 1.00 81.56 280 LYS A CA 1
ATOM 2275 C C . LYS A 1 280 ? -21.425 3.260 93.484 1.00 81.56 280 LYS A C 1
ATOM 2277 O O . LYS A 1 280 ? -21.574 4.474 93.600 1.00 81.56 280 LYS A O 1
ATOM 2282 N N . VAL A 1 281 ? -20.662 2.512 94.286 1.00 77.19 281 VAL A N 1
ATOM 2283 C CA . VAL A 1 281 ? -19.717 3.038 95.293 1.00 77.19 281 VAL A CA 1
ATOM 2284 C C . VAL A 1 281 ? -18.396 3.390 94.621 1.00 77.19 281 VAL A C 1
ATOM 2286 O O . VAL A 1 281 ? -18.004 2.639 93.693 1.00 77.19 281 VAL A O 1
#

pLDDT: mean 80.09, std 21.37, range [29.64, 98.62]

Secondary structure (DSSP, 8-state):
-------------------------------------------------HHHHHHHHHHHHHHHHHHHHHHHHHHHHHHHHHHHHHHHHHHHHHHHHHHHHHHHHHHHHHHHHHHHHHHHHHHHHHHHHHHHHHHHHHHHHHHHHHHHHHHHHTT---SS--HHHHHHHHHHHHHHHHHHHHHHHHHHHHHHHHHHHHHHHHHTTS----SSHHHHHHHHHTT--EETTEE---TT----TT-EEEETTTTEEEE-PBPTTS-B--EEE-TTTTT------

Radius of gyration: 73.75 Å; chains: 1; bounding box: 119×49×198 Å

Foldseek 3Di:
DDDDDDDDDDDDDDDDDPDDDPPPDDDPPDPDDDDDDDDDDDDDDDDDPVVVVVVVVVVVVVVVVVVVVVVVVVVVVVVVVVVVVVVVVVVVVVVVVVVVVVVVVVVVVVVVVVVVVVVVVVVVVVVVVVVVVVVVVVVVVVVLVVLQVVCVVVPHHFPDSDPVSSVVSVVVVVVVVVVVVVVVVVVVVVVVVVVVVVVVVVVVLDPCPDDDPVVLQVCLVVQQWDWLNHRGSDPPPDDDAQIKIAGVVVRWIWTFHADPVRHTDTDTDDPVVSNDTDDDD